Protein AF-A0A0K8J7R4-F1 (afdb_monomer_lite)

Organism: NCBI:txid1679721

Sequence (242 aa):
MGKIFKFLSRNLSLLAFICIYIIVAVTLIFLESFQFDTQCLVLTTLAPFFIMGAILDYMVYNNKELKPGYKILAQLLPTGIFLLFGMSVIADKMDQYPPESFNYLIWLFYPISLFIASYFKENHRNRMFSALLGCGFVAAVYLHLTTLTNQLNEGSGLIIYLICLFLIFYAAAGLKKLVFIGGVLGFLDGAALIFLKHNPLSESDYKYGWDFNIAYRFELILLTNFIICSILCLHAAIKRSL

Foldseek 3Di:
DDPVVVVCLLQVLLVLLVVVLVVVQVVCCVVPNDDPVVNVVSCVVSVVSNVLLNLLSLLLVLDPPADSVLSNLLNCLLVVLVVLVVVCVVCVVVVHHRDPVSVLSNLQSLLSSLLSSLDDPPPQVLLQVLLCLLLVLLVVLVVVVCVVVVDDPPDCLSVSLSVSLSSLSSSLCSDPVCSNVSNVLSNVLSVVLVVCQVPPPDPVCVVVHVCVPVSVSSVVSSVVSSVVSSVSSSVVSVVSVD

pLDDT: mean 85.03, std 8.4, range [54.34, 94.75]

Secondary structure (DSSP, 8-state):
--HHHHHHHHSHHHHHHHHHHHHHHHHHHHHH---HHHHHHHHHHHHHHHHHHHHHHHHHHH-SSS-HHHHHHHHHGGGHHHHHHHHHHHHHHTT-PPPHHHHHHHHHHHHHHHHHHT--STTHHHHHHHHHHHHHHHHHHHHHHHHTTT----SSHHHHHHHHHHHHHHHHTTSTT-TTHHHHHHHHHHHHHHHHHHS-SSHHHHHH-TTTTHHHHHHHHHHHHHHHHHHHHHHHHHHHH-

Radius of gyration: 19.81 Å; chains: 1; bounding box: 43×51×47 Å

Structure (mmCIF, N/CA/C/O backbone):
data_AF-A0A0K8J7R4-F1
#
_entry.id   AF-A0A0K8J7R4-F1
#
loop_
_atom_site.group_PDB
_atom_site.id
_atom_site.type_symbol
_atom_site.label_atom_id
_atom_site.label_alt_id
_atom_site.label_comp_id
_atom_site.label_asym_id
_atom_site.label_entity_id
_atom_site.label_seq_id
_atom_site.pdbx_PDB_ins_code
_atom_site.Cartn_x
_atom_site.Cartn_y
_atom_site.Cartn_z
_atom_site.occupancy
_atom_site.B_iso_or_equiv
_atom_site.auth_seq_id
_atom_site.auth_comp_id
_atom_site.auth_asym_id
_atom_site.auth_atom_id
_atom_site.pdbx_PDB_model_num
ATOM 1 N N . MET A 1 1 ? -11.196 21.592 22.421 1.00 56.41 1 MET A N 1
ATOM 2 C CA . MET A 1 1 ? -10.751 21.407 21.017 1.00 56.41 1 MET A CA 1
ATOM 3 C C . MET A 1 1 ? -11.910 21.725 20.085 1.00 56.41 1 MET A C 1
ATOM 5 O O . MET A 1 1 ? -12.973 21.140 20.253 1.00 56.41 1 MET A O 1
ATOM 9 N N . GLY A 1 2 ? -11.742 22.676 19.162 1.00 79.69 2 GLY A N 1
ATOM 10 C CA . GLY A 1 2 ? -12.819 23.137 18.275 1.00 79.69 2 GLY A CA 1
ATOM 11 C C . GLY A 1 2 ? -13.293 22.073 17.274 1.00 79.69 2 GLY A C 1
ATOM 12 O O . GLY A 1 2 ? -12.541 21.162 16.923 1.00 79.69 2 GLY A O 1
ATOM 13 N N . LYS A 1 3 ? -14.535 22.211 16.782 1.00 81.44 3 LYS A N 1
ATOM 14 C CA . LYS A 1 3 ? -15.142 21.319 15.767 1.00 81.44 3 LYS A CA 1
ATOM 15 C C . LYS A 1 3 ? -14.245 21.140 14.529 1.00 81.44 3 LYS A C 1
ATOM 17 O O . LYS A 1 3 ? -14.149 20.035 14.006 1.00 81.44 3 LYS A O 1
ATOM 22 N N . ILE A 1 4 ? -13.540 22.202 14.134 1.00 80.62 4 ILE A N 1
ATOM 23 C CA . ILE A 1 4 ? -12.614 22.231 12.991 1.00 80.62 4 ILE A CA 1
ATOM 24 C C . ILE A 1 4 ? -11.408 21.311 13.217 1.00 80.62 4 ILE A C 1
ATOM 26 O O . ILE A 1 4 ? -11.099 20.482 12.369 1.00 80.62 4 ILE A O 1
ATOM 30 N N . PHE A 1 5 ? -10.772 21.381 14.390 1.00 81.62 5 PHE A N 1
ATOM 31 C CA . PHE A 1 5 ? -9.621 20.531 14.715 1.00 81.62 5 PHE A CA 1
ATOM 32 C C . PHE A 1 5 ? -9.991 19.041 14.714 1.00 81.62 5 PHE A C 1
ATOM 34 O O . PHE A 1 5 ? -9.251 18.201 14.207 1.00 81.62 5 PHE A O 1
ATOM 41 N N . LYS A 1 6 ? -11.186 18.714 15.223 1.00 83.75 6 LYS A N 1
ATOM 42 C CA . LYS A 1 6 ? -11.713 17.344 15.201 1.00 83.75 6 LYS A CA 1
ATOM 43 C C . LYS A 1 6 ? -11.976 16.849 13.774 1.00 83.75 6 LYS A C 1
ATOM 45 O O . LYS A 1 6 ? -11.738 15.680 13.495 1.00 83.75 6 LYS A O 1
ATOM 50 N N . PHE A 1 7 ? -12.457 17.717 12.883 1.00 85.56 7 PHE A N 1
ATOM 51 C CA . PHE A 1 7 ? -12.653 17.387 11.470 1.00 85.56 7 PHE A CA 1
ATOM 52 C C . PHE A 1 7 ? -11.319 17.166 10.742 1.00 85.56 7 PHE A C 1
ATOM 54 O O . PHE A 1 7 ? -11.174 16.161 10.051 1.00 85.56 7 PHE A O 1
ATOM 61 N N . LEU A 1 8 ? -10.341 18.053 10.948 1.00 83.00 8 LEU A N 1
ATOM 62 C CA . LEU A 1 8 ? -8.998 17.951 10.364 1.00 83.00 8 LEU A CA 1
ATOM 63 C C . LEU A 1 8 ? -8.304 16.652 10.774 1.00 83.00 8 LEU A C 1
ATOM 65 O O . LEU A 1 8 ? -7.870 15.887 9.924 1.00 83.00 8 LEU A O 1
ATOM 69 N N . SER A 1 9 ? -8.272 16.358 12.075 1.00 84.06 9 SER A N 1
ATOM 70 C CA . SER A 1 9 ? -7.654 15.129 12.583 1.00 84.06 9 SER A CA 1
ATOM 71 C C . SER A 1 9 ? -8.354 13.859 12.090 1.00 84.06 9 SER A C 1
ATOM 73 O O . SER A 1 9 ? -7.718 12.809 12.007 1.00 84.06 9 SER A O 1
ATOM 75 N N . ARG A 1 10 ? -9.655 13.924 11.783 1.00 86.31 10 ARG A N 1
ATOM 76 C CA . ARG A 1 10 ? -10.415 12.762 11.313 1.00 86.31 10 ARG A CA 1
ATOM 77 C C . ARG A 1 10 ? -10.149 12.439 9.847 1.00 86.31 10 ARG A C 1
ATOM 79 O O . ARG A 1 10 ? -10.164 11.266 9.518 1.00 86.31 10 ARG A O 1
ATOM 86 N N . ASN A 1 11 ? -9.945 13.446 9.003 1.00 92.12 11 ASN A N 1
ATOM 87 C CA . ASN A 1 11 ? -9.839 13.280 7.549 1.00 92.12 11 ASN A CA 1
ATOM 88 C C . ASN A 1 11 ? -8.449 13.688 7.031 1.00 92.12 11 ASN A C 1
ATOM 90 O O . ASN A 1 11 ? -8.331 14.299 5.970 1.00 92.12 11 ASN A O 1
ATOM 94 N N . LEU A 1 12 ? -7.408 13.468 7.836 1.00 92.19 12 LEU A N 1
ATOM 95 C CA . LEU A 1 12 ? -6.082 14.026 7.588 1.00 92.19 12 LEU A CA 1
ATOM 96 C C . LEU A 1 12 ? -5.461 13.479 6.297 1.00 92.19 12 LEU A C 1
ATOM 98 O O . LEU A 1 12 ? -4.879 14.249 5.537 1.00 92.19 12 LEU A O 1
ATOM 102 N N . SER A 1 13 ? -5.603 12.177 6.037 1.00 91.38 13 SER A N 1
ATOM 103 C CA . SER A 1 13 ? -5.056 11.534 4.840 1.00 91.38 13 SER A CA 1
ATOM 104 C C . SER A 1 13 ? -5.771 12.016 3.579 1.00 91.38 13 SER A C 1
ATOM 106 O O . SER A 1 13 ? -5.131 12.471 2.630 1.00 91.38 13 SER A O 1
ATOM 108 N N . LEU A 1 14 ? -7.108 12.010 3.597 1.00 92.69 14 LEU A N 1
ATOM 109 C CA . LEU A 1 14 ? -7.932 12.499 2.496 1.00 92.69 14 LEU A CA 1
ATOM 110 C C . LEU A 1 14 ? -7.620 13.964 2.173 1.00 92.69 14 LEU A C 1
ATOM 112 O O . LEU A 1 14 ? -7.418 14.309 1.011 1.00 92.69 14 LEU A O 1
ATOM 116 N N . LEU A 1 15 ? -7.551 14.822 3.193 1.00 92.81 15 LEU A N 1
ATOM 117 C CA . LEU A 1 15 ? -7.231 16.236 3.007 1.00 92.81 15 LEU A CA 1
ATOM 118 C C . LEU A 1 15 ? -5.826 16.429 2.441 1.00 92.81 15 LEU A C 1
ATOM 120 O O . LEU A 1 15 ? -5.643 17.281 1.578 1.00 92.81 15 LEU A O 1
ATOM 124 N N . ALA A 1 16 ? -4.849 15.630 2.870 1.00 92.50 16 ALA A N 1
ATOM 125 C CA . ALA A 1 16 ? -3.505 15.710 2.321 1.00 92.50 16 ALA A CA 1
ATOM 126 C C . ALA A 1 16 ? -3.472 15.346 0.828 1.00 92.50 16 ALA A C 1
ATOM 128 O O . ALA A 1 16 ? -2.852 16.066 0.048 1.00 92.50 16 ALA A O 1
ATOM 129 N N . PHE A 1 17 ? -4.192 14.303 0.402 1.00 92.69 17 PHE A N 1
ATOM 130 C CA . PHE A 1 17 ? -4.307 13.982 -1.023 1.00 92.69 17 PHE A CA 1
ATOM 131 C C . PHE A 1 17 ? -5.056 15.058 -1.809 1.00 92.69 17 PHE A C 1
ATOM 133 O O . PHE A 1 17 ? -4.639 15.388 -2.915 1.00 92.69 17 PHE A O 1
ATOM 140 N N . ILE A 1 18 ? -6.116 15.650 -1.248 1.00 92.50 18 ILE A N 1
ATOM 141 C CA . ILE A 1 18 ? -6.810 16.787 -1.874 1.00 92.50 18 ILE A CA 1
ATOM 142 C C . ILE A 1 18 ? -5.843 17.963 -2.062 1.00 92.50 18 ILE A C 1
ATOM 144 O O . ILE A 1 18 ? -5.810 18.556 -3.136 1.00 92.50 18 ILE A O 1
ATOM 148 N N . CYS A 1 19 ? -5.017 18.277 -1.062 1.00 93.44 19 CYS A N 1
ATOM 149 C CA . CYS A 1 19 ? -3.993 19.313 -1.184 1.00 93.44 19 CYS A CA 1
ATOM 150 C C . CYS A 1 19 ? -2.976 18.987 -2.287 1.00 93.44 19 CYS A C 1
ATOM 152 O O . CYS A 1 19 ? -2.657 19.864 -3.083 1.00 93.44 19 CYS A O 1
ATOM 154 N N . ILE A 1 20 ? -2.501 17.739 -2.367 1.00 92.00 20 ILE A N 1
ATOM 155 C CA . ILE A 1 20 ? -1.587 17.289 -3.431 1.00 92.00 20 ILE A CA 1
ATOM 156 C C . ILE A 1 20 ? -2.234 17.463 -4.806 1.00 92.00 20 ILE A C 1
ATOM 158 O O . ILE A 1 20 ? -1.617 18.038 -5.698 1.00 92.00 20 ILE A O 1
ATOM 162 N N . TYR A 1 21 ? -3.488 17.034 -4.966 1.00 90.81 21 TYR A N 1
ATOM 163 C CA . TYR A 1 21 ? -4.244 17.232 -6.200 1.00 90.81 21 TYR A CA 1
ATOM 164 C C . TYR A 1 21 ? -4.342 18.706 -6.581 1.00 90.81 21 TYR A C 1
ATOM 166 O O . TYR A 1 21 ? -4.058 19.048 -7.722 1.00 90.81 21 TYR A O 1
ATOM 174 N N . ILE A 1 22 ? -4.699 19.582 -5.636 1.00 91.12 22 ILE A N 1
ATOM 175 C CA . ILE A 1 22 ? -4.803 21.022 -5.897 1.00 91.12 22 ILE A CA 1
ATOM 176 C C . ILE A 1 22 ? -3.454 21.577 -6.356 1.00 91.12 22 ILE A C 1
ATOM 178 O O . ILE A 1 22 ? -3.420 22.322 -7.329 1.00 91.12 22 ILE A O 1
ATOM 182 N N . ILE A 1 23 ? -2.348 21.198 -5.706 1.00 91.00 23 ILE A N 1
ATOM 183 C CA . ILE A 1 23 ? -1.002 21.630 -6.107 1.00 91.00 23 ILE A CA 1
ATOM 184 C C . ILE A 1 23 ? -0.711 21.189 -7.546 1.00 91.00 23 ILE A C 1
ATOM 186 O O . ILE A 1 23 ? -0.376 22.030 -8.375 1.00 91.00 23 ILE A O 1
ATOM 190 N N . VAL A 1 24 ? -0.899 19.905 -7.864 1.00 87.19 24 VAL A N 1
ATOM 191 C CA . VAL A 1 24 ? -0.642 19.357 -9.207 1.00 87.19 24 VAL A CA 1
ATOM 192 C C . VAL A 1 24 ? -1.533 20.019 -10.261 1.00 87.19 24 VAL A C 1
ATOM 194 O O . VAL A 1 24 ? -1.036 20.467 -11.291 1.00 87.19 24 VAL A O 1
ATOM 197 N N . ALA A 1 25 ? -2.835 20.129 -9.997 1.00 86.38 25 ALA A N 1
ATOM 198 C CA . ALA A 1 25 ? -3.798 20.735 -10.910 1.00 86.38 25 ALA A CA 1
ATOM 199 C C . ALA A 1 25 ? -3.462 22.206 -11.185 1.00 86.38 25 ALA A C 1
ATOM 201 O O . ALA A 1 25 ? -3.449 22.626 -12.340 1.00 86.38 25 ALA A O 1
ATOM 202 N N . VAL A 1 26 ? -3.128 22.979 -10.145 1.00 88.69 26 VAL A N 1
ATOM 203 C CA . VAL A 1 26 ? -2.712 24.382 -10.280 1.00 88.69 26 VAL A CA 1
ATOM 204 C C . VAL A 1 26 ? -1.428 24.489 -11.098 1.00 88.69 26 VAL A C 1
ATOM 206 O O . VAL A 1 26 ? -1.379 25.287 -12.030 1.00 88.69 26 VAL A O 1
ATOM 209 N N . THR A 1 27 ? -0.412 23.671 -10.810 1.00 86.69 27 THR A N 1
ATOM 210 C CA . THR A 1 27 ? 0.834 23.650 -11.589 1.00 86.69 27 THR A CA 1
ATOM 211 C C . THR A 1 27 ? 0.569 23.361 -13.066 1.00 86.69 27 THR A C 1
ATOM 213 O O . THR A 1 27 ? 1.088 24.073 -13.921 1.00 86.69 27 THR A O 1
ATOM 216 N N . LEU A 1 28 ? -0.283 22.384 -13.381 1.00 85.44 28 LEU A N 1
ATOM 217 C CA . LEU A 1 28 ? -0.629 22.052 -14.765 1.00 85.44 28 LEU A CA 1
ATOM 218 C C . LEU A 1 28 ? -1.422 23.160 -15.460 1.00 85.44 28 LEU A C 1
ATOM 220 O 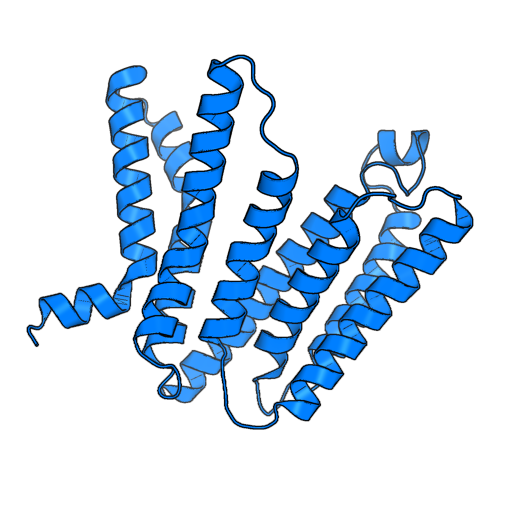O . LEU A 1 28 ? -1.157 23.448 -16.620 1.00 85.44 28 LEU A O 1
ATOM 224 N N . ILE A 1 29 ? -2.332 23.841 -14.758 1.00 87.25 29 ILE A N 1
ATOM 225 C CA . ILE A 1 29 ? -3.042 25.003 -15.314 1.00 87.25 29 ILE A CA 1
ATOM 226 C C . ILE A 1 29 ? -2.053 26.111 -15.701 1.00 87.25 29 ILE A C 1
ATOM 228 O O . ILE A 1 29 ? -2.222 26.731 -16.748 1.00 87.25 29 ILE A O 1
ATOM 232 N N . PHE A 1 30 ? -1.016 26.354 -14.892 1.00 87.62 30 PHE A N 1
ATOM 233 C CA . PHE A 1 30 ? 0.011 27.350 -15.211 1.00 87.62 30 PHE A CA 1
ATOM 234 C C . PHE A 1 30 ? 0.937 26.926 -16.359 1.00 87.62 30 PHE A C 1
ATOM 236 O O . PHE A 1 30 ? 1.369 27.787 -17.121 1.00 87.62 30 PHE A O 1
ATOM 243 N N . LEU A 1 31 ? 1.256 25.633 -16.481 1.00 86.31 31 LEU A N 1
ATOM 244 C CA . LEU A 1 31 ? 2.199 25.130 -17.486 1.00 86.31 31 LEU A CA 1
ATOM 245 C C . LEU A 1 31 ? 1.551 24.856 -18.849 1.00 86.31 31 LEU A C 1
ATOM 247 O O . LEU A 1 31 ? 2.135 25.177 -19.878 1.00 86.31 31 LEU A O 1
ATOM 251 N N . GLU A 1 32 ? 0.355 24.270 -18.863 1.00 83.06 32 GLU A N 1
ATOM 252 C CA . GLU A 1 32 ? -0.284 23.728 -20.073 1.00 83.06 32 GLU A CA 1
ATOM 253 C C . GLU A 1 32 ? -1.608 24.427 -20.423 1.00 83.06 32 GLU A C 1
ATOM 255 O O . GLU A 1 32 ? -2.259 24.074 -21.409 1.00 83.06 32 GLU A O 1
ATOM 260 N N . SER A 1 33 ? -1.996 25.457 -19.656 1.00 82.62 33 SER A N 1
ATOM 261 C CA . SER A 1 33 ? -3.350 26.033 -19.663 1.00 82.62 33 SER A CA 1
ATOM 262 C C . SER A 1 33 ? -4.423 25.012 -19.257 1.00 82.62 33 SER A C 1
ATOM 264 O O . SER A 1 33 ? -4.156 23.840 -18.992 1.00 82.62 33 SER A O 1
ATOM 266 N N . PHE A 1 34 ? -5.678 25.452 -19.135 1.00 85.44 34 PHE A N 1
ATOM 267 C CA . PHE A 1 34 ? -6.759 24.538 -18.772 1.00 85.44 34 PHE A CA 1
ATOM 268 C C . PHE A 1 34 ? -7.109 23.610 -19.945 1.00 85.44 34 PHE A C 1
ATOM 270 O O . PHE A 1 34 ? -7.801 24.011 -20.879 1.00 85.44 34 PHE A O 1
ATOM 277 N N . GLN A 1 35 ? -6.659 22.357 -19.865 1.00 89.56 35 GLN A N 1
ATOM 278 C CA . GLN A 1 35 ? -7.059 21.272 -20.760 1.00 89.56 35 GLN A CA 1
ATOM 279 C C . GLN A 1 35 ? -7.905 20.258 -19.991 1.00 89.56 35 GLN A C 1
ATOM 281 O O . GLN A 1 35 ? -7.429 19.633 -19.043 1.00 89.56 35 GLN A O 1
ATOM 286 N N . PHE A 1 36 ? -9.171 20.100 -20.387 1.00 85.62 36 PHE A N 1
ATOM 287 C CA . PHE A 1 36 ? -10.118 19.242 -19.670 1.00 85.62 36 PHE A CA 1
ATOM 288 C C . PHE A 1 36 ? -9.640 17.784 -19.585 1.00 85.62 36 PHE A C 1
ATOM 290 O O . PHE A 1 36 ? -9.706 17.183 -18.513 1.00 85.62 36 PHE A O 1
ATOM 297 N N . ASP A 1 37 ? -9.096 17.250 -20.680 1.00 87.69 37 ASP A N 1
ATOM 298 C CA . ASP A 1 37 ? -8.628 15.863 -20.752 1.00 87.69 37 ASP A CA 1
ATOM 299 C C . ASP A 1 37 ? -7.474 15.598 -19.775 1.00 87.69 37 ASP A C 1
ATOM 301 O O . ASP A 1 37 ? -7.519 14.633 -19.010 1.00 87.69 37 ASP A O 1
ATOM 305 N N . THR A 1 38 ? -6.491 16.502 -19.710 1.00 86.12 38 THR A N 1
ATOM 306 C CA . THR A 1 38 ? -5.363 16.414 -18.770 1.00 86.12 38 THR A CA 1
ATOM 307 C C . THR A 1 38 ? -5.835 16.467 -17.318 1.00 86.12 38 THR A C 1
ATOM 309 O O . THR A 1 38 ? -5.393 15.675 -16.487 1.00 86.12 38 THR A O 1
ATOM 312 N N . GLN A 1 39 ? -6.785 17.349 -16.993 1.00 84.88 39 GLN A N 1
ATOM 313 C CA . GLN A 1 39 ? -7.325 17.446 -15.631 1.00 84.88 39 GLN A CA 1
ATOM 314 C C . GLN A 1 39 ? -8.125 16.193 -15.242 1.00 84.88 39 GLN A C 1
ATOM 316 O O . GLN A 1 39 ? -8.017 15.708 -14.113 1.00 84.88 39 GLN A O 1
ATOM 321 N N . CYS A 1 40 ? -8.882 15.622 -16.183 1.00 87.69 40 CYS A N 1
ATOM 322 C CA . CYS A 1 40 ? -9.589 14.360 -15.984 1.00 87.69 40 CYS A CA 1
ATOM 323 C C . CYS A 1 40 ? -8.611 13.194 -15.755 1.00 87.69 40 CYS A C 1
ATOM 325 O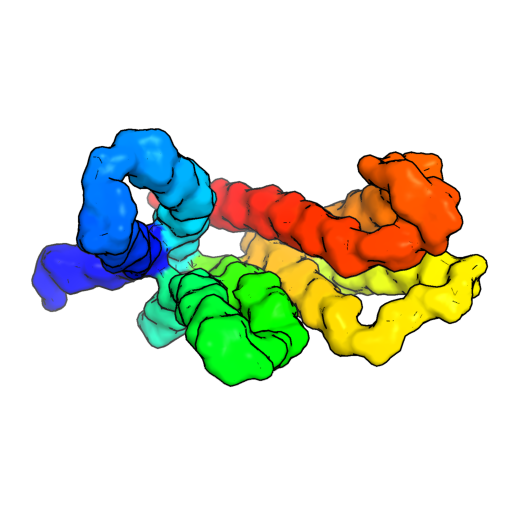 O . CYS A 1 40 ? -8.813 12.373 -14.854 1.00 87.69 40 CYS A O 1
ATOM 327 N N . LEU A 1 41 ? -7.505 13.150 -16.503 1.00 88.19 41 LEU A N 1
ATOM 328 C CA . LEU A 1 41 ? -6.454 12.146 -16.331 1.00 88.19 41 LEU A CA 1
ATOM 329 C C . LEU A 1 41 ? -5.790 12.239 -14.949 1.00 88.19 41 LEU A C 1
ATOM 331 O O . LEU A 1 41 ? -5.609 11.229 -14.270 1.00 88.19 41 LEU A O 1
ATOM 335 N N . VAL A 1 42 ? -5.474 13.450 -14.491 1.00 87.38 42 VAL A N 1
ATOM 336 C CA . VAL A 1 42 ? -4.898 13.678 -13.156 1.00 87.38 42 VAL A CA 1
ATOM 337 C C . VAL A 1 42 ? -5.871 13.236 -12.067 1.00 87.38 42 VAL A C 1
ATOM 339 O O . VAL A 1 42 ? -5.480 12.535 -11.132 1.00 87.38 42 VAL A O 1
ATOM 342 N N . LEU A 1 43 ? -7.151 13.596 -12.200 1.00 88.56 43 LEU A N 1
ATOM 343 C CA . LEU A 1 43 ? -8.185 13.214 -11.244 1.00 88.56 43 LEU A CA 1
ATOM 344 C C . LEU A 1 43 ? -8.346 11.692 -11.165 1.00 88.56 43 LEU A C 1
ATOM 346 O O . LEU A 1 43 ? -8.373 11.134 -10.070 1.00 88.56 43 LEU A O 1
ATOM 350 N N . THR A 1 44 ? -8.434 11.016 -12.310 1.00 88.31 44 THR A N 1
ATOM 351 C CA . THR A 1 44 ? -8.578 9.553 -12.374 1.00 88.31 44 THR A CA 1
ATOM 352 C C . THR A 1 44 ? -7.341 8.828 -11.847 1.00 88.31 44 THR A C 1
ATOM 354 O O . THR A 1 44 ? -7.483 7.843 -11.125 1.00 88.31 44 THR A O 1
ATOM 357 N N . THR A 1 45 ? -6.144 9.358 -12.098 1.00 87.12 45 THR A N 1
ATOM 358 C CA . THR A 1 45 ? -4.884 8.828 -11.549 1.00 87.12 45 THR A CA 1
ATOM 359 C C . THR A 1 45 ? -4.815 8.970 -10.025 1.00 87.12 45 THR A C 1
ATOM 361 O O . THR A 1 45 ? -4.319 8.078 -9.337 1.00 87.12 45 THR A O 1
ATOM 364 N N . LEU A 1 46 ? -5.344 10.065 -9.470 1.00 89.19 46 LEU A N 1
ATOM 365 C CA . LEU A 1 46 ? -5.349 10.329 -8.026 1.00 89.19 46 LEU A CA 1
ATOM 366 C C . LEU A 1 46 ? -6.550 9.728 -7.284 1.00 89.19 46 LEU A C 1
ATOM 368 O O . LEU A 1 46 ? -6.502 9.576 -6.062 1.00 89.19 46 LEU A O 1
ATOM 372 N N . ALA A 1 47 ? -7.607 9.327 -7.993 1.00 90.38 47 ALA A N 1
ATOM 373 C CA . ALA A 1 47 ? -8.812 8.759 -7.395 1.00 90.38 47 ALA A CA 1
ATOM 374 C C . ALA A 1 47 ? -8.549 7.564 -6.454 1.00 90.38 47 ALA A C 1
ATOM 376 O O . ALA A 1 47 ? -9.088 7.570 -5.340 1.00 90.38 47 ALA A O 1
ATOM 377 N N . PRO A 1 48 ? -7.685 6.584 -6.800 1.00 88.38 48 PRO A N 1
ATOM 378 C CA . PRO A 1 48 ? -7.326 5.503 -5.883 1.00 88.38 48 PRO A CA 1
ATOM 379 C C . PRO A 1 48 ? -6.731 6.014 -4.564 1.00 88.38 48 PRO A C 1
ATOM 381 O O . PRO A 1 48 ? -7.034 5.474 -3.502 1.00 88.38 48 PRO A O 1
ATOM 384 N N . PHE A 1 49 ? -5.942 7.092 -4.604 1.00 90.06 49 PHE A N 1
ATOM 385 C CA . PHE A 1 49 ? -5.312 7.696 -3.429 1.00 90.06 49 PHE A CA 1
ATOM 386 C C . PHE A 1 49 ? -6.334 8.376 -2.517 1.00 90.06 49 PHE A C 1
ATOM 388 O O . PHE A 1 49 ? -6.268 8.194 -1.302 1.00 90.06 49 PHE A O 1
ATOM 395 N N . PHE A 1 50 ? -7.340 9.064 -3.070 1.00 91.38 50 PHE A N 1
ATOM 396 C CA . PHE A 1 50 ? -8.441 9.610 -2.264 1.00 91.38 50 PHE A CA 1
ATOM 397 C C . PHE A 1 50 ? -9.224 8.511 -1.549 1.00 91.38 50 PHE A C 1
ATOM 399 O O . PHE A 1 50 ? -9.514 8.635 -0.358 1.00 91.38 50 PHE A O 1
ATOM 406 N N . ILE A 1 51 ? -9.539 7.424 -2.260 1.00 90.94 51 ILE A N 1
ATOM 407 C CA . ILE A 1 51 ? -10.262 6.279 -1.695 1.00 90.94 51 ILE A CA 1
ATOM 408 C C . ILE A 1 51 ? -9.430 5.649 -0.575 1.00 90.94 51 ILE A C 1
ATOM 410 O O . ILE A 1 51 ? -9.935 5.452 0.529 1.00 90.94 51 ILE A O 1
ATOM 414 N N . MET A 1 52 ? -8.142 5.396 -0.821 1.00 89.56 52 MET A N 1
ATOM 415 C CA . MET A 1 52 ? -7.224 4.871 0.191 1.00 89.56 52 MET A CA 1
ATOM 416 C C . MET A 1 52 ? -7.123 5.789 1.414 1.00 89.56 52 MET A C 1
ATOM 418 O O . MET A 1 52 ? -7.204 5.307 2.544 1.00 89.56 52 MET A O 1
ATOM 422 N N . GLY A 1 53 ? -6.999 7.102 1.205 1.00 90.62 53 GLY A N 1
ATOM 423 C CA . GLY A 1 53 ? -6.952 8.088 2.283 1.00 90.62 53 GLY A CA 1
ATOM 424 C C . GLY A 1 53 ? -8.218 8.074 3.134 1.00 90.62 53 GLY A C 1
ATOM 425 O O . GLY A 1 53 ? -8.133 7.995 4.357 1.00 90.62 53 GLY A O 1
ATOM 426 N N . ALA A 1 54 ? -9.395 8.043 2.503 1.00 91.94 54 ALA A N 1
ATOM 427 C CA . ALA A 1 54 ? -10.674 7.956 3.204 1.00 91.94 54 ALA A CA 1
ATOM 428 C C . ALA A 1 54 ? -10.822 6.651 4.010 1.00 91.94 54 ALA A C 1
ATOM 430 O O . ALA A 1 54 ? -11.298 6.677 5.149 1.00 91.94 54 ALA A O 1
ATOM 431 N N . ILE A 1 55 ? -10.389 5.515 3.450 1.00 92.31 55 ILE A N 1
ATOM 432 C CA . ILE A 1 55 ? -10.390 4.215 4.138 1.00 92.31 55 ILE A CA 1
ATOM 433 C C . ILE A 1 55 ? -9.481 4.258 5.371 1.00 92.31 55 ILE A C 1
ATOM 435 O O . ILE A 1 55 ? -9.907 3.875 6.464 1.00 92.31 55 ILE A O 1
ATOM 439 N N . LEU A 1 56 ? -8.250 4.751 5.218 1.00 92.38 56 LEU A N 1
ATOM 440 C CA . LEU A 1 56 ? -7.283 4.858 6.312 1.00 92.38 56 LEU A CA 1
ATOM 441 C C . LEU A 1 56 ? -7.776 5.797 7.412 1.00 92.38 56 LEU A C 1
ATOM 443 O O . LEU A 1 56 ? -7.743 5.432 8.587 1.00 92.38 56 LEU A O 1
ATOM 447 N N . ASP A 1 57 ? -8.286 6.969 7.040 1.00 92.25 57 ASP A N 1
ATOM 448 C CA . ASP A 1 57 ? -8.873 7.940 7.961 1.00 92.25 57 ASP A CA 1
ATOM 449 C C . ASP A 1 57 ? -10.009 7.319 8.780 1.00 92.25 57 ASP A C 1
ATOM 451 O O . ASP A 1 57 ? -10.040 7.429 10.011 1.00 92.25 57 ASP A O 1
ATOM 455 N N . TYR A 1 58 ? -10.904 6.579 8.121 1.00 91.94 58 TYR A N 1
ATOM 456 C CA . TYR A 1 58 ? -11.988 5.870 8.789 1.00 91.94 58 TYR A CA 1
ATOM 457 C C . TYR A 1 58 ? -11.473 4.796 9.760 1.00 91.94 58 TYR A C 1
ATOM 459 O O . TYR A 1 58 ? -11.943 4.708 10.899 1.00 91.94 58 TYR A O 1
ATOM 467 N N . MET A 1 59 ? -10.492 3.990 9.348 1.00 90.56 59 MET A N 1
ATOM 468 C CA . MET A 1 59 ? -9.898 2.956 10.200 1.00 90.56 59 MET A CA 1
ATOM 469 C C . MET A 1 59 ? -9.216 3.554 11.437 1.00 90.56 59 MET A C 1
ATOM 471 O O . MET A 1 59 ? -9.467 3.116 12.561 1.00 90.56 59 MET A O 1
ATOM 475 N N . VAL A 1 60 ? -8.386 4.580 11.246 1.00 91.94 60 VAL A N 1
ATOM 476 C CA . VAL A 1 60 ? -7.621 5.251 12.306 1.00 91.94 60 VAL A CA 1
ATOM 477 C C . VAL A 1 60 ? -8.539 5.979 13.290 1.00 91.94 60 VAL A C 1
ATOM 479 O O . VAL A 1 60 ? -8.301 5.963 14.507 1.00 91.94 60 VAL A O 1
ATOM 482 N N . TYR A 1 61 ? -9.612 6.596 12.793 1.00 89.62 61 TYR A N 1
ATOM 483 C CA . TYR A 1 61 ? -10.611 7.252 13.631 1.00 89.62 61 TYR A CA 1
ATOM 484 C C . TYR A 1 61 ? -11.312 6.258 14.562 1.00 89.62 61 TYR A C 1
ATOM 486 O O . TYR A 1 61 ? -11.418 6.511 15.765 1.00 89.62 61 TYR A O 1
ATOM 494 N N . ASN A 1 62 ? -11.718 5.105 14.027 1.00 87.25 62 ASN A N 1
ATOM 495 C CA . ASN A 1 62 ? -12.424 4.070 14.781 1.00 87.25 62 ASN A CA 1
ATOM 496 C C . ASN A 1 62 ? -11.501 3.191 15.642 1.00 87.25 62 ASN A C 1
ATOM 498 O O . ASN A 1 62 ? -11.980 2.456 16.508 1.00 87.25 62 ASN A O 1
ATOM 502 N N . ASN A 1 63 ? -10.181 3.282 15.468 1.00 86.31 63 ASN A N 1
ATOM 503 C CA . ASN A 1 63 ? -9.223 2.579 16.311 1.00 86.31 63 ASN A CA 1
ATOM 504 C C . ASN A 1 63 ? -8.971 3.340 17.628 1.00 86.31 63 ASN A C 1
ATOM 506 O O . ASN A 1 63 ? -8.239 4.335 17.674 1.00 86.31 63 ASN A O 1
ATOM 510 N N . LYS A 1 64 ? -9.590 2.874 18.721 1.00 83.88 64 LYS A N 1
ATOM 511 C CA . LYS A 1 64 ? -9.453 3.470 20.065 1.00 83.88 64 LYS A CA 1
ATOM 512 C C . LYS A 1 64 ? -8.124 3.135 20.752 1.00 83.88 64 LYS A C 1
ATOM 514 O O . LYS A 1 64 ? -7.724 3.858 21.657 1.00 83.88 64 LYS A O 1
ATOM 519 N N . GLU A 1 65 ? -7.445 2.070 20.331 1.00 85.31 65 GLU A N 1
ATOM 520 C CA . GLU A 1 65 ? -6.196 1.596 20.948 1.00 85.31 65 GLU A CA 1
ATOM 521 C C . GLU A 1 65 ? -4.962 2.351 20.433 1.00 85.31 65 GLU A C 1
ATOM 523 O O . GLU A 1 65 ? -3.906 2.352 21.068 1.00 85.31 65 GLU A O 1
ATOM 528 N N . LEU A 1 66 ? -5.089 3.015 19.283 1.00 88.06 66 LEU A N 1
ATOM 529 C CA . LEU A 1 66 ? -3.984 3.693 18.621 1.00 88.06 66 LEU A CA 1
ATOM 530 C C . LEU A 1 66 ? -3.701 5.069 19.249 1.00 88.06 66 LEU A C 1
ATOM 532 O O . LEU A 1 66 ? -4.582 5.932 19.317 1.00 88.06 66 LEU A O 1
ATOM 536 N N . LYS A 1 67 ? -2.452 5.306 19.678 1.00 90.19 67 LYS A N 1
ATOM 537 C CA . LYS A 1 67 ? -2.035 6.602 20.249 1.00 90.19 67 LYS A CA 1
ATOM 538 C C . LYS A 1 67 ? -2.078 7.716 19.188 1.00 90.19 67 LYS A C 1
ATOM 540 O O . LYS A 1 67 ? -1.772 7.436 18.029 1.00 90.19 67 LYS A O 1
ATOM 545 N N . PRO A 1 68 ? -2.335 8.984 19.567 1.00 87.56 68 PRO A N 1
ATOM 546 C CA . PRO A 1 68 ? -2.473 10.099 18.622 1.00 87.56 68 PRO A CA 1
ATOM 547 C C . PRO A 1 68 ? -1.309 10.265 17.633 1.00 87.56 68 PRO A C 1
ATOM 549 O O . PRO A 1 68 ? -1.550 10.475 16.450 1.00 87.56 68 PRO A O 1
ATOM 552 N N . GLY A 1 69 ? -0.057 10.109 18.080 1.00 88.56 69 GLY A N 1
ATOM 553 C CA . GLY A 1 69 ? 1.110 10.216 17.193 1.00 88.56 69 GLY A CA 1
ATOM 554 C C . GLY A 1 69 ? 1.127 9.154 16.088 1.00 88.56 69 GLY A C 1
ATOM 555 O O . GLY A 1 69 ? 1.374 9.471 14.929 1.00 88.56 69 GLY A O 1
ATOM 556 N N . TYR A 1 70 ? 0.770 7.908 16.418 1.00 91.06 70 TYR A N 1
ATOM 557 C CA . TYR A 1 70 ? 0.662 6.835 15.426 1.00 91.06 70 TYR A CA 1
ATOM 558 C C . TYR A 1 70 ? -0.527 7.024 14.480 1.00 91.06 70 TYR A C 1
ATOM 560 O O . TYR A 1 70 ? -0.448 6.594 13.334 1.00 91.06 70 TYR A O 1
ATOM 568 N N . LYS A 1 71 ? -1.604 7.692 14.924 1.00 92.19 71 LYS A N 1
ATOM 569 C CA . LYS A 1 71 ? -2.723 8.068 14.044 1.00 92.19 71 LYS A CA 1
ATOM 570 C C . LYS A 1 71 ? -2.249 8.998 12.931 1.00 92.19 71 LYS A C 1
ATOM 572 O O . LYS A 1 71 ? -2.441 8.692 11.761 1.00 92.19 71 LYS A O 1
ATOM 577 N N . ILE A 1 72 ? -1.569 10.079 13.317 1.00 91.88 72 ILE A N 1
ATOM 578 C CA . ILE A 1 72 ? -1.028 11.073 12.383 1.00 91.88 72 ILE A CA 1
ATOM 579 C C . ILE A 1 72 ? -0.033 10.413 11.429 1.00 91.88 72 ILE A C 1
ATOM 581 O O . ILE A 1 72 ? -0.132 10.602 10.219 1.00 91.88 72 ILE A O 1
ATOM 585 N N . LEU A 1 73 ? 0.882 9.596 11.963 1.00 92.81 73 LEU A N 1
ATOM 586 C CA . LEU A 1 73 ? 1.858 8.876 11.150 1.00 92.81 73 LEU A CA 1
ATOM 587 C C . LEU A 1 73 ? 1.168 7.975 10.117 1.00 92.81 73 LEU A C 1
ATOM 589 O O . LEU A 1 73 ? 1.482 8.070 8.940 1.00 92.81 73 LEU A O 1
ATOM 593 N N . ALA A 1 74 ? 0.197 7.153 10.525 1.00 92.25 74 ALA A N 1
ATOM 594 C CA . ALA A 1 74 ? -0.510 6.256 9.611 1.00 92.25 74 ALA A CA 1
ATOM 595 C C . ALA A 1 74 ? -1.272 7.003 8.504 1.00 92.25 74 ALA A C 1
ATOM 597 O O . ALA A 1 74 ? -1.301 6.537 7.366 1.00 92.25 74 ALA A O 1
ATOM 598 N N . GLN A 1 75 ? -1.872 8.152 8.833 1.00 93.25 75 GLN A N 1
ATOM 599 C CA . GLN A 1 75 ? -2.642 8.972 7.894 1.00 93.25 75 GLN A CA 1
ATOM 600 C C . GLN A 1 75 ? -1.753 9.707 6.881 1.00 93.25 75 GLN A C 1
ATOM 602 O O . GLN A 1 75 ? -2.141 9.839 5.721 1.00 93.25 75 GLN A O 1
ATOM 607 N N . LEU A 1 76 ? -0.575 10.182 7.301 1.00 93.62 76 LEU A N 1
ATOM 608 C CA . LEU A 1 76 ? 0.321 10.976 6.454 1.00 93.62 76 LEU A CA 1
ATOM 609 C C . LEU A 1 76 ? 1.369 10.149 5.714 1.00 93.62 76 LEU A C 1
ATOM 611 O O . LEU A 1 76 ? 1.784 10.551 4.640 1.00 93.62 76 LEU A O 1
ATOM 615 N N . LEU A 1 77 ? 1.792 8.997 6.227 1.00 93.38 77 LEU A N 1
ATOM 616 C CA . LEU A 1 77 ? 2.835 8.192 5.583 1.00 93.38 77 LEU A CA 1
ATOM 617 C C . LEU A 1 77 ? 2.577 7.885 4.086 1.00 93.38 77 LEU A C 1
ATOM 619 O O . LEU A 1 77 ? 3.525 7.992 3.308 1.00 93.38 77 LEU A O 1
ATOM 623 N N . PRO A 1 78 ? 1.337 7.617 3.620 1.00 90.31 78 PRO A N 1
ATOM 624 C CA . PRO A 1 78 ? 1.065 7.384 2.201 1.00 90.31 78 PRO A CA 1
ATOM 625 C C . PRO A 1 78 ? 1.337 8.597 1.305 1.00 90.31 78 PRO A C 1
ATOM 627 O O . PRO A 1 78 ? 1.615 8.442 0.119 1.00 90.31 78 PRO A O 1
ATOM 630 N N . THR A 1 79 ? 1.285 9.818 1.847 1.00 91.19 79 THR A N 1
ATOM 631 C CA . THR A 1 79 ? 1.575 11.036 1.073 1.00 91.19 79 THR A CA 1
ATOM 632 C C . THR A 1 79 ? 3.056 11.140 0.724 1.00 91.19 79 THR A C 1
ATOM 634 O O . THR A 1 79 ? 3.407 11.780 -0.266 1.00 91.19 79 THR A O 1
ATOM 637 N N . GLY A 1 80 ? 3.923 10.441 1.468 1.00 89.38 80 GLY A N 1
ATOM 638 C CA . GLY A 1 80 ? 5.348 10.328 1.176 1.00 89.38 80 GLY A CA 1
ATOM 639 C C . GLY A 1 80 ? 5.639 9.751 -0.212 1.00 89.38 80 GLY A C 1
ATOM 640 O O . GLY A 1 80 ? 6.690 10.047 -0.766 1.00 89.38 80 GLY A O 1
ATOM 641 N N . ILE A 1 81 ? 4.703 9.011 -0.815 1.00 89.56 81 ILE A N 1
ATOM 642 C CA . ILE A 1 81 ? 4.831 8.494 -2.188 1.00 89.56 81 ILE A CA 1
ATOM 643 C C . ILE A 1 81 ? 4.940 9.638 -3.192 1.00 89.56 81 ILE A C 1
ATOM 645 O O . ILE A 1 81 ? 5.792 9.601 -4.072 1.00 89.56 81 ILE A O 1
ATOM 649 N N . PHE A 1 82 ? 4.143 10.692 -3.017 1.00 87.94 82 PHE A N 1
ATOM 650 C CA . PHE A 1 82 ? 4.198 11.875 -3.875 1.00 87.94 82 PHE A CA 1
ATOM 651 C C . PHE A 1 82 ? 5.467 12.691 -3.651 1.00 87.94 82 PHE A C 1
ATOM 653 O O . PHE A 1 82 ? 5.976 13.301 -4.586 1.00 87.94 82 PHE A O 1
ATOM 660 N N . LEU A 1 83 ? 6.004 12.673 -2.429 1.00 88.88 83 LEU A N 1
ATOM 661 C CA . LEU A 1 83 ? 7.274 13.319 -2.111 1.00 88.88 83 LEU A CA 1
ATOM 662 C C . LEU A 1 83 ? 8.435 12.580 -2.796 1.00 88.88 83 LEU A C 1
ATOM 664 O O . LEU A 1 83 ? 9.239 13.210 -3.478 1.00 88.88 83 LEU A O 1
ATOM 668 N N . LEU A 1 84 ? 8.479 11.247 -2.688 1.00 89.88 84 LEU A N 1
ATOM 669 C CA . LEU A 1 84 ? 9.461 10.407 -3.383 1.00 89.88 84 LEU A CA 1
ATOM 670 C C . LEU A 1 84 ? 9.354 10.556 -4.903 1.00 89.88 84 LEU A C 1
ATOM 672 O O . LEU A 1 84 ? 10.370 10.757 -5.564 1.00 89.88 84 LEU A O 1
ATOM 676 N N . PHE A 1 85 ? 8.133 10.537 -5.442 1.00 85.88 85 PHE A N 1
ATOM 677 C CA . PHE A 1 85 ? 7.886 10.749 -6.865 1.00 85.88 85 PHE A CA 1
ATOM 678 C C . PHE A 1 85 ? 8.358 12.137 -7.327 1.00 85.88 85 PHE A C 1
ATOM 680 O O . PHE A 1 85 ? 9.096 12.255 -8.304 1.00 85.88 85 PHE A O 1
ATOM 687 N N . GLY A 1 86 ? 8.017 13.196 -6.589 1.00 84.56 86 GLY A N 1
ATOM 688 C CA . GLY A 1 86 ? 8.479 14.552 -6.888 1.00 84.56 86 GLY A CA 1
ATOM 689 C C . GLY A 1 86 ? 10.004 14.662 -6.881 1.00 84.56 86 GLY A C 1
ATOM 690 O O . GLY A 1 86 ? 10.585 15.235 -7.799 1.00 84.56 86 GLY A O 1
ATOM 691 N N . MET A 1 87 ? 10.671 14.046 -5.901 1.00 87.19 87 MET A N 1
ATOM 692 C CA . MET A 1 87 ? 12.135 13.992 -5.862 1.00 87.19 87 MET A CA 1
ATOM 693 C C . MET A 1 87 ? 12.724 13.199 -7.030 1.00 87.19 87 MET A C 1
ATOM 695 O O . MET A 1 87 ? 13.742 13.625 -7.568 1.00 87.19 87 MET A O 1
ATOM 699 N N . SER A 1 88 ? 12.097 12.097 -7.462 1.00 86.50 88 SER A N 1
ATOM 700 C CA . SER A 1 88 ? 12.572 11.356 -8.638 1.00 86.50 88 SER A CA 1
ATOM 701 C C . SER A 1 88 ? 12.491 12.178 -9.921 1.00 86.50 88 SER A C 1
ATOM 703 O O . SER A 1 88 ? 13.426 12.150 -10.713 1.00 86.50 88 SER A O 1
ATOM 705 N N . VAL A 1 89 ? 11.435 12.981 -10.087 1.00 84.00 89 VAL A N 1
ATOM 706 C CA . VAL A 1 89 ? 11.300 13.888 -11.236 1.00 84.00 89 VAL A CA 1
ATOM 707 C C . VAL A 1 89 ? 12.353 14.999 -11.188 1.00 84.00 89 VAL A C 1
ATOM 709 O O . VAL A 1 89 ? 12.920 15.358 -12.215 1.00 84.00 89 VAL A O 1
ATOM 712 N N . ILE A 1 90 ? 12.642 15.545 -10.001 1.00 85.88 90 ILE A N 1
ATOM 713 C CA . ILE A 1 90 ? 13.693 16.561 -9.833 1.00 85.88 90 ILE A CA 1
ATOM 714 C C . ILE A 1 90 ? 15.075 15.977 -10.150 1.00 85.88 90 ILE A C 1
ATOM 716 O O . ILE A 1 90 ? 15.852 16.632 -10.838 1.00 85.88 90 ILE A O 1
ATOM 720 N N . ALA A 1 91 ? 15.373 14.765 -9.677 1.00 86.44 91 ALA A N 1
ATOM 721 C CA . ALA A 1 91 ? 16.639 14.089 -9.950 1.00 86.44 91 ALA A CA 1
ATOM 722 C C . ALA A 1 91 ? 16.842 13.861 -11.455 1.00 86.44 91 ALA A C 1
ATOM 724 O O . ALA A 1 91 ? 17.888 14.229 -11.984 1.00 86.44 91 ALA A O 1
ATOM 725 N N . ASP A 1 92 ? 15.811 13.373 -12.150 1.00 85.50 92 ASP A N 1
ATOM 726 C CA . ASP A 1 92 ? 15.835 13.166 -13.603 1.00 85.50 92 ASP A CA 1
ATOM 727 C C . ASP A 1 92 ? 16.121 14.475 -14.360 1.00 85.50 92 ASP A C 1
ATOM 729 O O . ASP A 1 92 ? 16.961 14.527 -15.253 1.00 85.50 92 ASP A O 1
ATOM 733 N N . LYS A 1 93 ? 15.523 15.593 -13.922 1.00 86.62 93 LYS A N 1
ATOM 734 C CA . LYS A 1 93 ? 15.813 16.931 -14.471 1.00 86.62 93 LYS A CA 1
ATOM 735 C C . LYS A 1 93 ? 17.224 17.446 -14.184 1.00 86.62 93 LYS A C 1
ATOM 737 O O . LYS A 1 93 ? 17.653 18.387 -14.845 1.00 86.62 93 LYS A O 1
ATOM 742 N N . MET A 1 94 ? 17.915 16.882 -13.199 1.00 90.62 94 MET A N 1
ATOM 743 C CA . MET A 1 94 ? 19.308 17.191 -12.869 1.00 90.62 94 MET A CA 1
ATOM 744 C C . MET A 1 94 ? 20.294 16.206 -13.518 1.00 90.62 94 MET A C 1
ATOM 746 O O . MET A 1 94 ? 21.456 16.179 -13.113 1.00 90.62 94 MET A O 1
ATOM 750 N N . ASP A 1 95 ? 19.841 15.387 -14.476 1.00 86.69 95 ASP A N 1
ATOM 751 C CA . ASP A 1 95 ? 20.605 14.289 -15.084 1.00 86.69 95 ASP A CA 1
ATOM 752 C C . ASP A 1 95 ? 21.140 13.286 -14.037 1.00 86.69 95 ASP A C 1
ATOM 754 O O . ASP A 1 95 ? 22.195 12.667 -14.201 1.00 86.69 95 ASP A O 1
ATOM 758 N N . GLN A 1 96 ? 20.412 13.124 -12.926 1.00 86.25 96 GLN A N 1
ATOM 759 C CA . GLN A 1 96 ? 20.711 12.165 -11.866 1.00 86.25 96 GLN A CA 1
ATOM 760 C C . GLN A 1 96 ? 19.695 11.028 -11.871 1.00 86.25 96 GLN A C 1
ATOM 762 O O . GLN A 1 96 ? 18.485 11.244 -11.879 1.00 86.25 96 GLN A O 1
ATOM 767 N N . TYR A 1 97 ? 20.186 9.794 -11.772 1.00 79.44 97 TYR A N 1
ATOM 768 C CA . TYR A 1 97 ? 19.307 8.644 -11.599 1.00 79.44 97 TYR A CA 1
ATOM 769 C C . TYR A 1 97 ? 18.756 8.614 -10.168 1.00 79.44 97 TYR A C 1
ATOM 771 O O . TYR A 1 97 ? 19.545 8.644 -9.214 1.00 79.44 97 TYR A O 1
ATOM 779 N N . PRO A 1 98 ? 17.426 8.534 -9.981 1.00 79.81 98 PRO A N 1
ATOM 780 C CA . PRO A 1 98 ? 16.862 8.360 -8.656 1.00 79.81 98 PRO A CA 1
ATOM 781 C C . PRO A 1 98 ? 17.358 7.038 -8.048 1.00 79.81 98 PRO A C 1
ATOM 783 O O . PRO A 1 98 ? 17.481 6.037 -8.761 1.00 79.81 98 PRO A O 1
ATOM 786 N N . PRO A 1 99 ? 17.629 6.996 -6.733 1.00 81.06 99 PRO A N 1
ATOM 787 C CA . PRO A 1 99 ? 18.039 5.764 -6.076 1.00 81.06 99 PRO A CA 1
ATOM 788 C C . PRO A 1 99 ? 16.967 4.681 -6.227 1.00 81.06 99 PRO A C 1
ATOM 790 O O . PRO A 1 99 ? 15.790 4.937 -5.977 1.00 81.06 99 PRO A O 1
ATOM 793 N N . GLU A 1 100 ? 17.367 3.444 -6.527 1.00 77.00 100 GLU A N 1
ATOM 794 C CA . GLU A 1 100 ? 16.446 2.296 -6.622 1.00 77.00 100 GLU A CA 1
ATOM 795 C C . GLU A 1 100 ? 15.634 2.088 -5.325 1.00 77.00 100 GLU A C 1
ATOM 797 O O . GLU A 1 100 ? 14.482 1.655 -5.344 1.00 77.00 100 GLU A O 1
ATOM 802 N N . SER A 1 101 ? 16.196 2.500 -4.182 1.00 79.19 101 SER A N 1
ATOM 803 C CA . SER A 1 101 ? 15.523 2.509 -2.879 1.00 79.19 101 SER A CA 1
ATOM 804 C C . SER A 1 101 ? 14.229 3.328 -2.846 1.00 79.19 101 SER A C 1
ATOM 806 O O . SER A 1 101 ? 13.364 3.032 -2.022 1.00 79.19 101 SER A O 1
A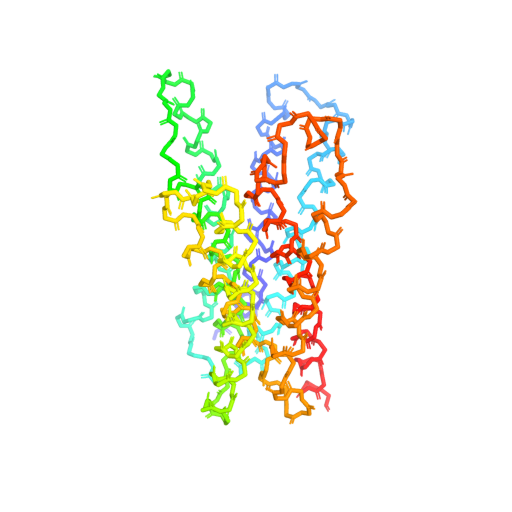TOM 808 N N . PHE A 1 102 ? 14.046 4.311 -3.733 1.00 83.69 102 PHE A N 1
ATOM 809 C CA . PHE A 1 102 ? 12.807 5.089 -3.810 1.00 83.69 102 PHE A CA 1
ATOM 810 C C . PHE A 1 102 ? 11.638 4.218 -4.267 1.00 83.69 102 PHE A C 1
ATOM 812 O O . PHE A 1 102 ? 10.573 4.273 -3.651 1.00 83.69 102 PHE A O 1
ATOM 819 N N . ASN A 1 103 ? 11.852 3.356 -5.264 1.00 78.19 103 ASN A N 1
ATOM 820 C CA . ASN A 1 103 ? 10.828 2.428 -5.751 1.00 78.19 103 ASN A CA 1
ATOM 821 C C . ASN A 1 103 ? 10.386 1.480 -4.632 1.00 78.19 103 ASN A C 1
ATOM 823 O O . ASN A 1 103 ? 9.197 1.288 -4.387 1.00 78.19 103 ASN A O 1
ATOM 827 N N . TYR A 1 104 ? 11.348 0.960 -3.873 1.00 81.00 104 TYR A N 1
ATOM 828 C CA . TYR A 1 104 ? 11.067 0.079 -2.747 1.00 81.00 104 TYR A CA 1
ATOM 829 C C . TYR A 1 104 ? 10.359 0.779 -1.575 1.00 81.00 104 TYR A C 1
ATOM 831 O O . TYR A 1 104 ? 9.485 0.190 -0.938 1.00 81.00 104 TYR A O 1
ATOM 839 N N . LEU A 1 105 ? 10.698 2.039 -1.286 1.00 85.94 105 LEU A N 1
ATOM 840 C CA . LEU A 1 105 ? 10.043 2.821 -0.233 1.00 85.94 105 LEU A CA 1
ATOM 841 C C . LEU A 1 105 ? 8.587 3.155 -0.573 1.00 85.94 105 LEU A C 1
ATOM 843 O O . LEU A 1 105 ? 7.736 3.106 0.320 1.00 85.94 105 LEU A O 1
ATOM 847 N N . ILE A 1 106 ? 8.286 3.434 -1.846 1.00 84.69 106 ILE A N 1
ATOM 848 C CA . ILE A 1 106 ? 6.913 3.669 -2.320 1.00 84.69 106 ILE A CA 1
ATOM 849 C C . ILE A 1 106 ? 6.021 2.473 -1.970 1.00 84.69 106 ILE A C 1
ATOM 851 O O . ILE A 1 106 ? 4.937 2.649 -1.408 1.00 84.69 106 ILE A O 1
ATOM 855 N N . TRP A 1 107 ? 6.513 1.256 -2.213 1.00 85.19 107 TRP A N 1
ATOM 856 C CA . TRP A 1 107 ? 5.789 0.025 -1.897 1.00 85.19 107 TRP A CA 1
ATOM 857 C C . TRP A 1 107 ? 5.598 -0.224 -0.403 1.00 85.19 107 TRP A C 1
ATOM 859 O O . TRP A 1 107 ? 4.673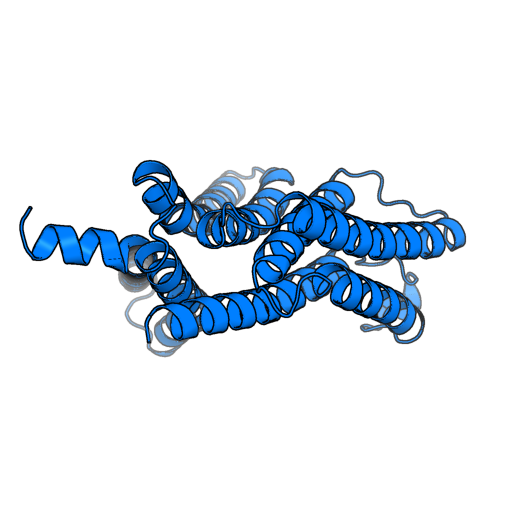 -0.936 -0.027 1.00 85.19 107 TRP A O 1
ATOM 869 N N . LEU A 1 108 ? 6.425 0.374 0.453 1.00 90.88 108 LEU A N 1
ATOM 870 C CA . LEU A 1 108 ? 6.456 0.122 1.892 1.00 90.88 108 LEU A CA 1
ATOM 871 C C . LEU A 1 108 ? 5.604 1.118 2.700 1.00 90.88 108 LEU A C 1
ATOM 873 O O . LEU A 1 108 ? 5.047 0.751 3.739 1.00 90.88 108 LEU A O 1
ATOM 877 N N . PHE A 1 109 ? 5.425 2.350 2.215 1.00 91.44 109 PHE A N 1
ATOM 878 C CA . PHE A 1 109 ? 4.615 3.370 2.896 1.00 91.44 109 PHE A CA 1
ATOM 879 C C . PHE A 1 109 ? 3.154 2.947 3.087 1.00 91.44 109 PHE A C 1
ATOM 881 O O . PHE A 1 109 ? 2.596 3.128 4.171 1.00 91.44 109 PHE A O 1
ATOM 888 N N . TYR A 1 110 ? 2.548 2.305 2.090 1.00 85.88 110 TYR A N 1
ATOM 889 C CA . TYR A 1 110 ? 1.166 1.830 2.193 1.00 85.88 110 TYR A CA 1
ATOM 890 C C . TYR A 1 110 ? 0.968 0.671 3.186 1.00 85.88 110 TYR A C 1
ATOM 892 O O . TYR A 1 110 ? 0.126 0.795 4.085 1.00 85.88 110 TYR A O 1
ATOM 900 N N . PRO A 1 111 ? 1.723 -0.441 3.088 1.00 91.38 111 PRO A N 1
ATOM 901 C CA . PRO A 1 111 ? 1.664 -1.541 4.046 1.00 91.38 111 PRO A CA 1
ATOM 902 C C . PRO A 1 111 ? 1.884 -1.103 5.491 1.00 91.38 111 PRO A C 1
ATOM 904 O O . PRO A 1 111 ? 1.164 -1.560 6.378 1.00 91.38 111 PRO A O 1
ATOM 907 N N . ILE A 1 112 ? 2.831 -0.190 5.742 1.00 93.94 112 ILE A N 1
ATOM 908 C CA . ILE A 1 112 ? 3.069 0.328 7.094 1.00 93.94 112 ILE A CA 1
ATOM 909 C C . ILE A 1 112 ? 1.853 1.102 7.600 1.00 93.94 112 ILE A C 1
ATOM 911 O O . ILE A 1 112 ? 1.411 0.863 8.726 1.00 93.94 112 ILE A O 1
ATOM 915 N N . SER A 1 113 ? 1.275 1.992 6.792 1.00 93.06 113 SER A N 1
ATOM 916 C CA . SER A 1 113 ? 0.061 2.716 7.180 1.00 93.06 113 SER A CA 1
ATOM 917 C C . SER A 1 113 ? -1.080 1.780 7.545 1.00 93.06 113 SER A C 1
ATOM 919 O O . SER A 1 113 ? -1.714 1.958 8.588 1.00 93.06 113 SER A O 1
ATOM 921 N N . LEU A 1 114 ? -1.315 0.752 6.727 1.00 91.62 114 LEU A N 1
ATOM 922 C CA . LEU A 1 114 ? -2.367 -0.230 6.970 1.00 91.62 114 LEU A CA 1
ATOM 923 C C . LEU A 1 114 ? -2.085 -1.065 8.229 1.00 91.62 114 LEU A C 1
ATOM 925 O O . LEU A 1 114 ? -2.987 -1.297 9.039 1.00 91.62 114 LEU A O 1
ATOM 929 N N . PHE A 1 115 ? -0.833 -1.475 8.439 1.00 92.25 115 PHE A N 1
ATOM 930 C CA . PHE A 1 115 ? -0.389 -2.187 9.637 1.00 92.25 115 PHE A CA 1
ATOM 931 C C . PHE A 1 115 ? -0.634 -1.369 10.912 1.00 92.25 115 PHE A C 1
ATOM 933 O O . PHE A 1 115 ? -1.211 -1.877 11.874 1.00 92.25 115 PHE A O 1
ATOM 940 N N . ILE A 1 116 ? -0.265 -0.085 10.914 1.00 91.12 116 ILE A N 1
ATOM 941 C CA . ILE A 1 116 ? -0.480 0.803 12.063 1.00 91.12 116 ILE A CA 1
ATOM 942 C C . ILE A 1 116 ? -1.982 1.029 12.290 1.00 91.12 116 ILE A C 1
ATOM 944 O O . ILE A 1 116 ? -2.465 0.916 13.419 1.00 91.12 116 ILE A O 1
ATOM 948 N N . ALA A 1 117 ? -2.746 1.305 11.228 1.00 89.56 117 ALA A N 1
ATOM 949 C CA . ALA A 1 117 ? -4.187 1.547 11.316 1.00 89.56 117 ALA A CA 1
ATOM 950 C C . ALA A 1 117 ? -4.966 0.322 11.841 1.00 89.56 117 ALA A C 1
ATOM 952 O O . ALA A 1 117 ? -5.982 0.468 12.527 1.00 89.56 117 ALA A O 1
ATOM 953 N N . SER A 1 118 ? -4.463 -0.885 11.574 1.00 87.00 118 SER A N 1
ATOM 954 C CA . SER A 1 118 ? -5.024 -2.176 12.001 1.00 87.00 118 SER A CA 1
ATOM 955 C C . SER A 1 118 ? -4.408 -2.733 13.298 1.00 87.00 118 SER A C 1
ATOM 957 O O . SER A 1 118 ? -4.505 -3.936 13.589 1.00 87.00 118 SER A O 1
ATOM 959 N N . TYR A 1 119 ? -3.766 -1.884 14.102 1.00 86.25 119 TYR A N 1
ATOM 960 C CA . TYR A 1 119 ? -3.230 -2.289 15.398 1.00 86.25 119 TYR A CA 1
ATOM 961 C C . TYR A 1 119 ? -4.349 -2.720 16.361 1.00 86.25 119 TYR A C 1
ATOM 963 O O . TYR A 1 119 ? -5.293 -1.963 16.584 1.00 86.25 119 TYR A O 1
ATOM 971 N N . PHE A 1 120 ? -4.211 -3.918 16.944 1.00 79.38 120 PHE A N 1
ATOM 972 C CA . PHE A 1 120 ? -5.089 -4.458 17.995 1.00 79.38 120 PHE A CA 1
ATOM 973 C C . PHE A 1 120 ? -4.258 -5.252 18.990 1.00 79.38 120 PHE A C 1
ATOM 975 O O . PHE A 1 120 ? -3.438 -6.064 18.556 1.00 79.38 120 PHE A O 1
ATOM 982 N N . LYS A 1 121 ? -4.513 -5.061 20.287 1.00 74.75 121 LYS A N 1
ATOM 983 C CA . LYS A 1 121 ? -3.766 -5.684 21.386 1.00 74.75 121 LYS A CA 1
ATOM 984 C C . LYS A 1 121 ? -4.011 -7.194 21.524 1.00 74.75 121 LYS A C 1
ATOM 986 O O . LYS A 1 121 ? -3.197 -7.924 22.087 1.00 74.75 121 LYS A O 1
ATOM 991 N N . GLU A 1 122 ? -5.146 -7.682 21.032 1.00 77.12 122 GLU A N 1
ATOM 992 C CA . GLU A 1 122 ? -5.520 -9.096 21.118 1.00 77.12 122 GLU A CA 1
ATOM 993 C C . GLU A 1 122 ? -4.876 -9.947 20.006 1.00 77.12 122 GLU A C 1
ATOM 995 O O . GLU A 1 122 ? -4.692 -9.505 18.871 1.00 77.12 122 GLU A O 1
ATOM 1000 N N . ASN A 1 123 ? -4.589 -11.217 20.319 1.00 76.62 123 ASN A N 1
ATOM 1001 C CA . ASN A 1 123 ? -4.148 -12.250 19.369 1.00 76.62 123 ASN A CA 1
ATOM 1002 C C . ASN A 1 123 ? -2.869 -11.945 18.558 1.00 76.62 123 ASN A C 1
ATOM 1004 O O . ASN A 1 123 ? -2.655 -12.554 17.509 1.00 76.62 123 ASN A O 1
ATOM 1008 N N . HIS A 1 124 ? -1.970 -11.088 19.057 1.00 83.25 124 HIS A N 1
ATOM 1009 C CA . HIS A 1 124 ? -0.705 -10.750 18.383 1.00 83.25 124 HIS A CA 1
ATOM 1010 C C . HIS A 1 124 ? 0.102 -11.968 17.913 1.00 83.25 124 HIS A C 1
ATOM 1012 O O . HIS A 1 124 ? 0.583 -11.976 16.781 1.00 83.25 124 HIS A O 1
ATOM 1018 N N . ARG A 1 125 ? 0.222 -13.008 18.753 1.00 84.94 125 ARG A N 1
ATOM 1019 C CA . ARG A 1 125 ? 1.005 -14.211 18.427 1.00 84.94 125 ARG A CA 1
ATOM 1020 C C . ARG A 1 125 ? 0.441 -14.950 17.218 1.00 84.94 125 ARG A C 1
ATOM 1022 O O . ARG A 1 125 ? 1.186 -15.299 16.311 1.00 84.94 125 ARG A O 1
ATOM 1029 N N . ASN A 1 126 ? -0.875 -15.150 17.185 1.00 84.88 126 ASN A N 1
ATOM 1030 C CA . ASN A 1 126 ? -1.519 -15.890 16.103 1.00 84.88 126 ASN A CA 1
ATOM 1031 C C . ASN A 1 126 ? -1.511 -15.088 14.795 1.00 84.88 126 ASN A C 1
ATOM 1033 O O . ASN A 1 126 ? -1.297 -15.663 13.733 1.00 84.88 126 ASN A O 1
ATOM 1037 N N . ARG A 1 127 ? -1.664 -13.758 14.875 1.00 88.44 127 ARG A N 1
ATOM 1038 C CA . ARG A 1 127 ? -1.532 -12.854 13.720 1.00 88.44 127 ARG A CA 1
ATOM 1039 C C . ARG A 1 127 ? -0.138 -12.914 13.114 1.00 88.44 127 ARG A C 1
ATOM 1041 O O . ARG A 1 127 ? 0.003 -13.083 11.909 1.00 88.44 127 ARG A O 1
ATOM 1048 N N . MET A 1 128 ? 0.880 -12.805 13.967 1.00 89.50 128 MET A N 1
ATOM 1049 C CA . MET A 1 128 ? 2.275 -12.894 13.552 1.00 89.50 128 MET A CA 1
ATOM 1050 C C . MET A 1 128 ? 2.561 -14.246 12.908 1.00 89.50 128 MET A C 1
ATOM 1052 O O . MET A 1 128 ? 3.118 -14.288 11.820 1.00 89.50 128 MET A O 1
ATOM 1056 N N . PHE A 1 129 ? 2.116 -15.336 13.533 1.00 89.56 129 PHE A N 1
ATOM 1057 C CA . PHE A 1 129 ? 2.295 -16.677 12.990 1.00 89.56 129 PHE A CA 1
ATOM 1058 C C . PHE A 1 129 ? 1.604 -16.854 11.633 1.00 89.56 129 PHE A C 1
ATOM 1060 O O . PHE A 1 129 ? 2.229 -17.348 10.703 1.00 89.56 129 PHE A O 1
ATOM 1067 N N . SER A 1 130 ? 0.358 -16.396 11.472 1.00 90.50 130 SER A N 1
ATOM 1068 C CA . SER A 1 130 ? -0.329 -16.478 10.178 1.00 90.50 130 SER A CA 1
ATOM 1069 C C . SER A 1 130 ? 0.348 -15.642 9.094 1.00 90.50 130 SER A C 1
ATOM 1071 O O . SER A 1 130 ? 0.382 -16.084 7.948 1.00 90.50 130 SER A O 1
ATOM 1073 N N . ALA A 1 131 ? 0.837 -14.445 9.422 1.00 92.00 131 ALA A N 1
ATOM 1074 C CA . ALA A 1 131 ? 1.541 -13.598 8.465 1.00 92.00 131 ALA A CA 1
ATOM 1075 C C . ALA A 1 131 ? 2.885 -14.220 8.061 1.00 92.00 131 ALA A C 1
ATOM 1077 O O . ALA A 1 131 ? 3.194 -14.288 6.876 1.00 92.00 131 ALA A O 1
ATOM 1078 N N . LEU A 1 132 ? 3.639 -14.752 9.031 1.00 94.12 132 LEU A N 1
ATOM 1079 C CA . LEU A 1 132 ? 4.890 -15.471 8.780 1.00 94.12 132 LEU A CA 1
ATOM 1080 C C . LEU A 1 132 ? 4.672 -16.727 7.939 1.00 94.12 132 LEU A C 1
ATOM 1082 O O . LEU A 1 132 ? 5.451 -16.969 7.026 1.00 94.12 132 LEU A O 1
ATOM 1086 N N . LEU A 1 133 ? 3.619 -17.504 8.212 1.00 93.00 133 LEU A N 1
ATOM 1087 C CA . LEU A 1 133 ? 3.275 -18.666 7.394 1.00 93.00 133 LEU A CA 1
ATOM 1088 C C . LEU A 1 133 ? 2.985 -18.260 5.949 1.00 93.00 133 LEU A C 1
ATOM 1090 O O . LEU A 1 133 ? 3.548 -18.856 5.037 1.00 93.00 133 LEU A O 1
ATOM 1094 N N . GLY A 1 134 ? 2.156 -17.233 5.741 1.00 91.12 134 GLY A N 1
ATOM 1095 C CA . GLY A 1 134 ? 1.838 -16.727 4.405 1.00 91.12 134 GLY A CA 1
ATOM 1096 C C . GLY A 1 134 ? 3.080 -16.282 3.636 1.00 91.12 134 GLY A C 1
ATOM 1097 O O . GLY A 1 134 ? 3.333 -16.757 2.533 1.00 91.12 134 GLY A O 1
ATOM 1098 N N . CYS A 1 135 ? 3.905 -15.430 4.248 1.00 93.25 135 CYS A N 1
ATOM 1099 C CA . CYS A 1 135 ? 5.163 -14.983 3.649 1.00 93.25 135 CYS A CA 1
ATOM 1100 C C . CYS A 1 135 ? 6.140 -16.135 3.409 1.00 93.25 135 CYS A C 1
ATOM 1102 O O . CYS A 1 135 ? 6.812 -16.155 2.383 1.00 93.25 135 CYS A O 1
ATOM 1104 N N . GLY A 1 136 ? 6.207 -17.098 4.331 1.00 91.00 136 GLY A N 1
ATOM 1105 C CA . GLY A 1 136 ? 7.036 -18.290 4.205 1.00 91.00 136 GLY A CA 1
ATOM 1106 C C . GLY A 1 136 ? 6.642 -19.143 3.003 1.00 91.00 136 GLY A C 1
ATOM 1107 O O . GLY A 1 136 ? 7.524 -19.579 2.269 1.00 91.00 136 GLY A O 1
ATOM 1108 N N . PHE A 1 137 ? 5.340 -19.321 2.746 1.00 90.88 137 PHE A N 1
ATOM 1109 C CA . PHE A 1 137 ? 4.860 -20.014 1.547 1.00 90.88 137 PHE A CA 1
ATOM 1110 C C . PHE A 1 137 ? 5.279 -19.296 0.264 1.00 90.88 137 PHE A C 1
ATOM 1112 O O . PHE A 1 137 ? 5.850 -19.930 -0.622 1.00 90.88 137 PHE A O 1
ATOM 1119 N N . VAL A 1 138 ? 5.065 -17.980 0.182 1.00 90.75 138 VAL A N 1
ATOM 1120 C CA . VAL A 1 138 ? 5.458 -17.185 -0.994 1.00 90.75 138 VAL A CA 1
ATOM 1121 C C . VAL A 1 138 ? 6.969 -17.250 -1.222 1.00 90.75 138 VAL A C 1
ATOM 1123 O O . VAL A 1 138 ? 7.413 -17.517 -2.337 1.00 90.75 138 VAL A O 1
ATOM 1126 N N . ALA A 1 139 ? 7.764 -17.074 -0.163 1.00 89.38 139 ALA A N 1
ATOM 1127 C CA . ALA A 1 139 ? 9.220 -17.144 -0.231 1.00 89.38 139 ALA A CA 1
ATOM 1128 C C . ALA A 1 139 ? 9.714 -18.536 -0.657 1.00 89.38 139 ALA A C 1
ATOM 1130 O O . ALA A 1 139 ? 10.597 -18.637 -1.505 1.00 89.38 139 ALA A O 1
ATOM 1131 N N . ALA A 1 140 ? 9.132 -19.609 -0.114 1.00 89.69 140 ALA A N 1
ATOM 1132 C CA . ALA A 1 140 ? 9.500 -20.979 -0.463 1.00 89.69 140 ALA A CA 1
ATOM 1133 C C . ALA A 1 140 ? 9.193 -21.295 -1.931 1.00 89.69 140 ALA A C 1
ATOM 1135 O O . ALA A 1 140 ? 10.038 -21.861 -2.624 1.00 89.69 140 ALA A O 1
ATOM 1136 N N . VAL A 1 141 ? 8.016 -20.892 -2.422 1.00 88.44 141 VAL A N 1
ATOM 1137 C CA . VAL A 1 141 ? 7.658 -21.052 -3.837 1.00 88.44 141 VAL A CA 1
ATOM 1138 C C . VAL A 1 141 ? 8.611 -20.253 -4.716 1.00 88.44 141 VAL A C 1
ATOM 1140 O O . VAL A 1 141 ? 9.151 -20.802 -5.669 1.00 88.44 141 VAL A O 1
ATOM 1143 N N . TYR A 1 142 ? 8.889 -18.995 -4.379 1.00 84.75 142 TYR A N 1
ATOM 1144 C CA . TYR A 1 142 ? 9.834 -18.175 -5.130 1.00 84.75 142 TYR A CA 1
ATOM 1145 C C . TYR A 1 142 ? 11.231 -18.804 -5.215 1.00 84.75 142 TYR A C 1
ATOM 1147 O O . TYR A 1 142 ? 11.790 -18.918 -6.305 1.00 84.75 142 TYR A O 1
ATOM 1155 N N . LEU A 1 143 ? 11.784 -19.255 -4.085 1.00 84.75 143 LEU A N 1
ATOM 1156 C CA . LEU A 1 143 ? 13.088 -19.923 -4.046 1.00 84.75 143 LEU A CA 1
ATOM 1157 C C . LEU A 1 143 ? 13.076 -21.222 -4.860 1.00 84.75 143 LEU A C 1
ATOM 1159 O O . LEU A 1 143 ? 14.020 -21.510 -5.592 1.00 84.75 143 LEU A O 1
ATOM 1163 N N . HIS A 1 144 ? 11.995 -21.996 -4.788 1.00 84.25 144 HIS A N 1
ATOM 1164 C CA . HIS A 1 144 ? 11.853 -23.198 -5.603 1.00 84.25 144 HIS A CA 1
ATOM 1165 C C . HIS A 1 144 ? 11.817 -22.878 -7.104 1.00 84.25 144 HIS A C 1
ATOM 1167 O O . HIS A 1 144 ? 12.453 -23.561 -7.899 1.00 84.25 144 HIS A O 1
ATOM 1173 N N . LEU A 1 145 ? 11.102 -21.829 -7.510 1.00 79.25 145 LEU A N 1
ATOM 1174 C CA . LEU A 1 145 ? 11.009 -21.452 -8.915 1.00 79.25 145 LEU A CA 1
ATOM 1175 C C . LEU A 1 145 ? 12.331 -20.875 -9.455 1.00 79.25 145 LEU A C 1
ATOM 1177 O O . LEU A 1 145 ? 12.697 -21.205 -10.579 1.00 79.25 145 LEU A O 1
ATOM 1181 N N . THR A 1 146 ? 13.060 -20.089 -8.655 1.00 75.12 146 THR A N 1
ATOM 1182 C CA . THR A 1 146 ? 14.335 -19.442 -9.046 1.00 75.12 146 THR A CA 1
ATOM 1183 C C . THR A 1 146 ? 15.533 -20.392 -9.021 1.00 75.12 146 THR A C 1
ATOM 1185 O O . THR A 1 146 ? 16.444 -20.273 -9.837 1.00 75.12 146 THR A O 1
ATOM 1188 N N . THR A 1 147 ? 15.536 -21.396 -8.138 1.00 70.38 147 THR A N 1
ATOM 1189 C CA . THR A 1 147 ? 16.564 -22.460 -8.156 1.00 70.38 147 THR A CA 1
ATOM 1190 C C . THR A 1 147 ? 16.508 -23.310 -9.425 1.00 70.38 147 THR A C 1
ATOM 1192 O O . THR A 1 147 ? 17.524 -23.862 -9.832 1.00 70.38 147 THR A O 1
ATOM 1195 N N . LEU A 1 148 ? 15.354 -23.382 -10.095 1.00 62.09 148 LEU A N 1
ATOM 1196 C CA . LEU A 1 148 ? 15.220 -24.075 -11.380 1.00 62.09 148 LEU A CA 1
ATOM 1197 C C . LEU A 1 148 ? 15.845 -23.302 -12.550 1.00 62.09 148 LEU A C 1
ATOM 1199 O O . LEU A 1 148 ? 16.085 -23.894 -13.599 1.00 62.09 148 LEU A O 1
ATOM 1203 N N . THR A 1 149 ? 16.093 -22.003 -12.393 1.00 61.16 149 THR A N 1
ATOM 1204 C CA . THR A 1 149 ? 16.569 -21.118 -13.465 1.00 61.16 149 THR A CA 1
ATOM 1205 C C . THR A 1 149 ? 17.918 -20.465 -13.194 1.00 61.16 149 THR A C 1
ATOM 1207 O O . THR A 1 149 ? 18.460 -19.821 -14.089 1.00 61.16 149 THR A O 1
ATOM 1210 N N . ASN A 1 150 ? 18.495 -20.662 -12.002 1.00 56.41 150 ASN A N 1
ATOM 1211 C CA . ASN A 1 150 ? 19.761 -20.063 -11.559 1.00 56.41 150 ASN A CA 1
ATOM 1212 C C . ASN A 1 150 ? 19.796 -18.524 -11.644 1.00 56.41 150 ASN A C 1
ATOM 1214 O O . ASN A 1 150 ? 20.873 -17.932 -11.650 1.00 56.41 150 ASN A O 1
ATOM 1218 N N . GLN A 1 151 ? 18.633 -17.870 -11.678 1.00 56.97 151 GLN A N 1
ATOM 1219 C CA . GLN A 1 151 ? 18.503 -16.415 -11.656 1.00 56.97 151 GLN A CA 1
ATOM 1220 C C . GLN A 1 151 ? 17.873 -15.996 -10.331 1.00 56.97 151 GLN A C 1
ATOM 1222 O O . GLN A 1 151 ? 16.689 -15.678 -10.238 1.00 56.97 151 GLN A O 1
ATOM 1227 N N . LEU A 1 152 ? 18.668 -16.044 -9.261 1.00 54.97 152 LEU A N 1
ATOM 1228 C CA . LEU A 1 152 ? 18.253 -15.444 -8.000 1.00 54.97 152 LEU A CA 1
ATOM 1229 C C . LEU A 1 152 ? 18.333 -13.923 -8.166 1.00 54.97 152 LEU A C 1
ATOM 1231 O O . LEU A 1 152 ? 19.371 -13.408 -8.568 1.00 54.97 152 LEU A O 1
ATOM 1235 N N . ASN A 1 153 ? 17.263 -13.193 -7.853 1.00 57.91 153 ASN A N 1
ATOM 1236 C CA . ASN A 1 153 ? 17.349 -11.737 -7.754 1.00 57.91 153 ASN A CA 1
ATOM 1237 C C . ASN A 1 153 ? 18.346 -11.377 -6.634 1.00 57.91 153 ASN A C 1
ATOM 1239 O O . ASN A 1 153 ? 18.026 -11.538 -5.456 1.00 57.91 153 ASN A O 1
ATOM 1243 N N . GLU A 1 154 ? 19.559 -10.954 -7.003 1.00 54.34 154 GLU A N 1
ATOM 1244 C CA . GLU A 1 154 ? 20.667 -10.654 -6.080 1.00 54.34 154 GLU A CA 1
ATOM 1245 C C . GLU A 1 154 ? 20.443 -9.358 -5.270 1.00 54.34 154 GLU A C 1
ATOM 1247 O O . GLU A 1 154 ? 21.200 -9.055 -4.348 1.00 54.34 154 GLU A O 1
ATOM 1252 N N . GLY A 1 155 ? 19.391 -8.594 -5.586 1.00 59.78 155 GLY A N 1
ATOM 1253 C CA . GLY A 1 155 ? 19.041 -7.343 -4.917 1.00 59.78 155 GLY A CA 1
ATOM 1254 C C . GLY A 1 155 ? 18.206 -7.498 -3.637 1.00 59.78 155 GLY A C 1
ATOM 1255 O O . GLY A 1 155 ? 17.665 -8.552 -3.303 1.00 59.78 155 GLY A O 1
ATOM 1256 N N . SER A 1 156 ? 18.025 -6.385 -2.924 1.00 66.44 156 SER A N 1
ATOM 1257 C CA . SER A 1 156 ? 17.202 -6.300 -1.705 1.00 66.44 156 SER A CA 1
ATOM 1258 C C . SER A 1 156 ? 15.685 -6.334 -1.963 1.00 66.44 156 SER A C 1
ATOM 1260 O O . SER A 1 156 ? 14.906 -6.430 -1.011 1.00 66.44 156 SER A O 1
ATOM 1262 N N . GLY A 1 157 ? 15.248 -6.294 -3.226 1.00 74.12 157 GLY A N 1
ATOM 1263 C CA . GLY A 1 157 ? 13.840 -6.146 -3.599 1.00 74.12 157 GLY A CA 1
ATOM 1264 C C . GLY A 1 157 ? 12.922 -7.254 -3.084 1.00 74.12 157 GLY A C 1
ATOM 1265 O O . GLY A 1 157 ? 11.868 -6.959 -2.522 1.00 74.12 157 GLY A O 1
ATOM 1266 N N . LEU A 1 158 ? 13.343 -8.524 -3.164 1.00 80.31 158 LEU A N 1
ATOM 1267 C CA . LEU A 1 158 ? 12.556 -9.650 -2.639 1.00 80.31 158 LEU A CA 1
ATOM 1268 C C . LEU A 1 158 ? 12.266 -9.490 -1.142 1.00 80.31 158 LEU A C 1
ATOM 1270 O O . LEU A 1 158 ? 11.138 -9.698 -0.700 1.00 80.31 158 LEU A O 1
ATOM 1274 N N . ILE A 1 159 ? 13.279 -9.106 -0.362 1.00 85.94 159 ILE A N 1
ATOM 1275 C CA . ILE A 1 159 ? 13.146 -8.924 1.088 1.00 85.94 159 ILE A CA 1
ATOM 1276 C C . ILE A 1 159 ? 12.108 -7.839 1.375 1.00 85.94 159 ILE A C 1
ATOM 1278 O O . ILE A 1 159 ? 11.258 -8.012 2.248 1.00 85.94 159 ILE A O 1
ATOM 1282 N N . ILE A 1 160 ? 12.136 -6.743 0.617 1.00 87.25 160 ILE A N 1
ATOM 1283 C CA . ILE A 1 160 ? 11.204 -5.631 0.801 1.00 87.25 160 ILE A CA 1
ATOM 1284 C C . ILE A 1 160 ? 9.777 -6.049 0.436 1.00 87.25 160 ILE A C 1
ATOM 1286 O O . ILE A 1 160 ? 8.856 -5.773 1.209 1.00 87.25 160 ILE A O 1
ATOM 1290 N N . TYR A 1 161 ? 9.577 -6.784 -0.661 1.00 88.38 161 TYR A N 1
ATOM 1291 C CA . TYR A 1 161 ? 8.258 -7.321 -1.007 1.00 88.38 161 TYR A CA 1
ATOM 1292 C C . TYR A 1 161 ? 7.730 -8.287 0.063 1.00 88.38 161 TYR A C 1
ATOM 1294 O O . TYR A 1 161 ? 6.562 -8.198 0.444 1.00 88.38 161 TYR A O 1
ATOM 1302 N N . LEU A 1 162 ? 8.583 -9.152 0.626 1.00 91.00 162 LEU A N 1
ATOM 1303 C CA . LEU A 1 162 ? 8.201 -10.044 1.726 1.00 91.00 162 LEU A CA 1
ATOM 1304 C C . LEU A 1 162 ? 7.835 -9.273 3.002 1.00 91.00 162 LEU A C 1
ATOM 1306 O O . LEU A 1 162 ? 6.855 -9.628 3.657 1.00 91.00 162 LEU A O 1
ATOM 1310 N N . ILE A 1 163 ? 8.561 -8.199 3.338 1.00 93.31 163 ILE A N 1
ATOM 1311 C CA . ILE A 1 163 ? 8.206 -7.303 4.451 1.00 93.31 163 ILE A CA 1
ATOM 1312 C C . ILE A 1 163 ? 6.833 -6.669 4.203 1.00 93.31 163 ILE A C 1
ATOM 1314 O O . ILE A 1 163 ? 5.995 -6.640 5.103 1.00 93.31 163 ILE A O 1
ATOM 1318 N N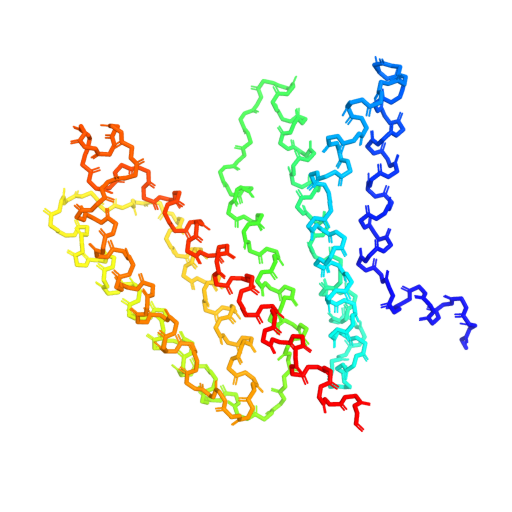 . CYS A 1 164 ? 6.570 -6.195 2.987 1.00 93.31 164 CYS A N 1
ATOM 1319 C CA . CYS A 1 164 ? 5.285 -5.597 2.636 1.00 93.31 164 CYS A CA 1
ATOM 1320 C C . CYS A 1 164 ? 4.133 -6.605 2.754 1.00 93.31 164 CYS A C 1
ATOM 1322 O O . CYS A 1 164 ? 3.127 -6.307 3.401 1.00 93.31 164 CYS A O 1
ATOM 1324 N N . LEU A 1 165 ? 4.299 -7.815 2.208 1.00 93.38 165 LEU A N 1
ATOM 1325 C CA . LEU A 1 165 ? 3.327 -8.903 2.353 1.00 93.38 165 LEU A CA 1
ATOM 1326 C C . LEU A 1 165 ? 3.096 -9.249 3.825 1.00 93.38 165 LEU A C 1
ATOM 1328 O O . LEU A 1 165 ? 1.950 -9.381 4.251 1.00 93.38 165 LEU A O 1
ATOM 1332 N N . PHE A 1 166 ? 4.159 -9.308 4.629 1.00 94.75 166 PHE A N 1
ATOM 1333 C CA . PHE A 1 166 ? 4.054 -9.587 6.059 1.00 94.75 166 PHE A CA 1
ATOM 1334 C C . PHE A 1 166 ? 3.186 -8.547 6.768 1.00 94.75 166 PHE A C 1
ATOM 1336 O O . PHE A 1 166 ? 2.273 -8.907 7.513 1.00 94.75 166 PHE A O 1
ATOM 1343 N N . LEU A 1 167 ? 3.431 -7.260 6.513 1.00 94.62 167 LEU A N 1
ATOM 1344 C CA . LEU A 1 167 ? 2.665 -6.162 7.103 1.00 94.62 167 LEU A CA 1
ATOM 1345 C C . LEU A 1 167 ? 1.186 -6.213 6.686 1.00 94.62 167 LEU A C 1
ATOM 1347 O O . LEU A 1 167 ? 0.305 -6.070 7.539 1.00 94.62 167 LEU A O 1
ATOM 1351 N N . ILE A 1 168 ? 0.911 -6.474 5.404 1.00 93.31 168 ILE A N 1
ATOM 1352 C CA . ILE A 1 168 ? -0.447 -6.589 4.853 1.00 93.31 168 ILE A CA 1
ATOM 1353 C C . ILE A 1 168 ? -1.191 -7.789 5.465 1.00 93.31 168 ILE A C 1
ATOM 1355 O O . ILE A 1 168 ? -2.312 -7.646 5.963 1.00 93.31 168 ILE A O 1
ATOM 1359 N N . PHE A 1 169 ? -0.567 -8.966 5.496 1.00 93.31 169 PHE A N 1
ATOM 1360 C CA . PHE A 1 169 ? -1.159 -10.175 6.074 1.00 93.31 169 PHE A CA 1
ATOM 1361 C C . PHE A 1 169 ? -1.398 -10.034 7.571 1.00 93.31 169 PHE A C 1
ATOM 1363 O O . PHE A 1 169 ? -2.448 -10.437 8.080 1.00 93.31 169 PHE A O 1
ATOM 1370 N N . TYR A 1 170 ? -0.457 -9.417 8.285 1.00 91.94 170 TYR A N 1
ATOM 1371 C CA . TYR A 1 170 ? -0.609 -9.140 9.705 1.00 91.94 170 TYR A CA 1
ATOM 1372 C C . TYR A 1 170 ? -1.796 -8.212 9.977 1.00 91.94 170 TYR A C 1
ATOM 1374 O O . TYR A 1 170 ? -2.548 -8.420 10.943 1.00 91.94 170 TYR A O 1
ATOM 1382 N N . ALA A 1 171 ? -1.973 -7.188 9.137 1.00 89.56 171 ALA A N 1
ATOM 1383 C CA . ALA A 1 171 ? -3.094 -6.265 9.222 1.00 89.56 171 ALA A CA 1
ATOM 1384 C C . ALA A 1 171 ? -4.430 -7.011 9.082 1.00 89.56 171 ALA A C 1
ATOM 1386 O O . ALA A 1 171 ? -5.280 -6.930 9.975 1.00 89.56 171 ALA A O 1
ATOM 1387 N N . ALA A 1 172 ? -4.569 -7.826 8.032 1.00 87.88 172 ALA A N 1
ATOM 1388 C CA . ALA A 1 172 ? -5.784 -8.592 7.753 1.00 87.88 172 ALA A CA 1
ATOM 1389 C C . ALA A 1 172 ? -6.106 -9.642 8.833 1.00 87.88 172 ALA A C 1
ATOM 1391 O O . ALA A 1 172 ? -7.268 -9.806 9.216 1.00 87.88 172 ALA A O 1
ATOM 1392 N N . ALA A 1 173 ? -5.091 -10.302 9.398 1.00 84.56 173 ALA A N 1
ATOM 1393 C CA . ALA A 1 173 ? -5.263 -11.305 10.453 1.00 84.56 173 ALA A CA 1
ATOM 1394 C C . ALA A 1 173 ? -5.819 -10.733 11.778 1.00 84.56 173 ALA A C 1
ATOM 1396 O O . ALA A 1 173 ? -6.169 -11.489 12.685 1.00 84.56 173 ALA A O 1
ATOM 1397 N N . GLY A 1 174 ? -5.933 -9.404 11.915 1.00 73.31 174 GLY A N 1
ATOM 1398 C CA . GLY A 1 174 ? -6.544 -8.739 13.076 1.00 73.31 174 GLY A CA 1
ATOM 1399 C C . GLY A 1 174 ? -8.053 -8.978 13.244 1.00 73.31 174 GLY A C 1
ATOM 1400 O O . GLY A 1 174 ? -8.631 -8.625 14.275 1.00 73.31 174 GLY A O 1
ATOM 1401 N N . LEU A 1 175 ? -8.709 -9.582 12.254 1.00 73.88 175 LEU A N 1
ATOM 1402 C CA . LEU A 1 175 ? -10.110 -9.990 12.301 1.00 73.88 175 LEU A CA 1
ATOM 1403 C C . LEU A 1 175 ? -10.274 -11.287 13.115 1.00 73.88 175 LEU A C 1
ATOM 1405 O O . LEU A 1 175 ? -9.769 -12.333 12.723 1.00 73.88 175 LEU A O 1
ATOM 1409 N N . LYS A 1 176 ? -11.057 -11.261 14.210 1.00 66.88 176 LYS A N 1
ATOM 1410 C CA . LYS A 1 176 ? -11.249 -12.423 15.117 1.00 66.88 176 LYS A CA 1
ATOM 1411 C C . LYS A 1 176 ? -11.656 -13.727 14.411 1.00 66.88 176 LYS A C 1
ATOM 1413 O O . LYS A 1 176 ? -11.307 -14.798 14.889 1.00 66.88 176 LYS A O 1
ATOM 1418 N N . LYS A 1 177 ? -12.389 -13.647 13.293 1.00 72.56 177 LYS A N 1
ATOM 1419 C CA . LYS A 1 177 ? -12.832 -14.816 12.507 1.00 72.56 177 LYS A CA 1
ATOM 1420 C C . LYS A 1 177 ? -11.849 -15.248 11.409 1.00 72.56 177 LYS A C 1
ATOM 1422 O O . LYS A 1 177 ? -12.061 -16.286 10.800 1.00 72.56 177 LYS A O 1
ATOM 1427 N N . LEU A 1 178 ? -10.804 -14.465 11.143 1.00 80.19 178 LEU A N 1
ATOM 1428 C CA . LEU A 1 178 ? -9.910 -14.612 9.990 1.00 80.19 178 LEU A CA 1
ATOM 1429 C C . LEU A 1 178 ? -8.438 -14.645 10.423 1.00 80.19 178 LEU A C 1
ATOM 1431 O O . LEU A 1 178 ? -7.568 -14.080 9.772 1.00 80.19 178 LEU A O 1
ATOM 1435 N N . VAL A 1 179 ? -8.150 -15.324 11.534 1.00 81.00 179 VAL A N 1
ATOM 1436 C CA . VAL A 1 179 ? -6.795 -15.394 12.109 1.00 81.00 179 VAL A CA 1
ATOM 1437 C C . VAL A 1 179 ? -5.780 -16.004 11.135 1.00 81.00 179 VAL A C 1
ATOM 1439 O O . VAL A 1 179 ? -4.626 -15.599 11.157 1.00 81.00 179 VAL A O 1
ATOM 1442 N N . PHE A 1 180 ? -6.212 -16.925 10.265 1.00 85.50 180 PHE A N 1
ATOM 1443 C CA . PHE A 1 180 ? -5.361 -17.623 9.290 1.00 85.50 180 PHE A CA 1
ATOM 1444 C C . PHE A 1 180 ? -5.389 -17.024 7.876 1.00 85.50 180 PHE A C 1
ATOM 1446 O O . PHE A 1 180 ? -4.855 -17.630 6.947 1.00 85.50 180 PHE A O 1
ATOM 1453 N N . ILE A 1 181 ? -6.000 -15.849 7.682 1.00 87.38 181 ILE A N 1
ATOM 1454 C CA . ILE A 1 181 ? -6.149 -15.259 6.342 1.00 87.38 181 ILE A CA 1
ATOM 1455 C C . ILE A 1 181 ? -4.804 -15.006 5.662 1.00 87.38 181 ILE A C 1
ATOM 1457 O O . ILE A 1 181 ? -4.689 -15.236 4.467 1.00 87.38 181 ILE A O 1
ATOM 1461 N N . GLY A 1 182 ? -3.772 -14.624 6.423 1.00 87.00 182 GLY A N 1
ATOM 1462 C CA . GLY A 1 182 ? -2.426 -14.437 5.883 1.00 87.00 182 GLY A CA 1
ATOM 1463 C C . GLY A 1 182 ? -1.839 -15.728 5.314 1.00 87.00 182 GLY A C 1
ATOM 1464 O O . GLY A 1 182 ? -1.214 -15.704 4.263 1.00 87.00 182 GLY A O 1
ATOM 1465 N N . GLY A 1 183 ? -2.100 -16.870 5.960 1.00 88.31 183 GLY A N 1
ATOM 1466 C CA . GLY A 1 183 ? -1.654 -18.172 5.461 1.00 88.31 183 GLY A CA 1
ATOM 1467 C C . GLY A 1 183 ? -2.385 -18.581 4.182 1.00 88.31 183 GLY A C 1
ATOM 1468 O O . GLY A 1 183 ? -1.755 -19.055 3.243 1.00 88.31 183 GLY A O 1
ATOM 1469 N N . VAL A 1 184 ? -3.702 -18.347 4.127 1.00 91.06 184 VAL A N 1
ATOM 1470 C CA . VAL A 1 184 ? -4.521 -18.628 2.936 1.00 91.06 184 VAL A CA 1
ATOM 1471 C C . VAL A 1 184 ? -4.098 -17.751 1.759 1.00 91.06 184 VAL A C 1
ATOM 1473 O O . VAL A 1 184 ? -3.883 -18.275 0.671 1.00 91.06 184 VAL A O 1
ATOM 1476 N N . LEU A 1 185 ? -3.940 -16.441 1.973 1.00 92.69 185 LEU A N 1
ATOM 1477 C CA . LEU A 1 185 ? -3.489 -15.516 0.932 1.00 92.69 185 LEU A CA 1
ATOM 1478 C C . LEU A 1 185 ? -2.083 -15.873 0.444 1.00 92.69 185 LEU A C 1
ATOM 1480 O O . LEU A 1 185 ? -1.887 -16.006 -0.754 1.00 92.69 185 LEU A O 1
ATOM 1484 N N . GLY A 1 186 ? -1.143 -16.166 1.348 1.00 91.19 186 GLY A N 1
ATOM 1485 C CA . GLY A 1 186 ? 0.201 -16.590 0.947 1.00 91.19 186 GLY A CA 1
ATOM 1486 C C . GLY A 1 186 ? 0.230 -17.907 0.159 1.00 91.19 186 GLY A C 1
ATOM 1487 O O . GLY A 1 186 ? 1.041 -18.063 -0.751 1.00 91.19 186 GLY A O 1
ATOM 1488 N N . PHE A 1 187 ? -0.676 -18.848 0.449 1.00 92.69 187 PHE A N 1
ATOM 1489 C CA . PHE A 1 187 ? -0.835 -20.053 -0.371 1.00 92.69 187 PHE A CA 1
ATOM 1490 C C . PHE A 1 187 ? -1.377 -19.724 -1.769 1.00 92.69 187 PHE A C 1
ATOM 1492 O O . PHE A 1 187 ? -0.858 -20.234 -2.761 1.00 92.69 187 PHE A O 1
ATOM 1499 N N . LEU A 1 188 ? -2.395 -18.860 -1.855 1.00 93.25 188 LEU A N 1
ATOM 1500 C CA . LEU A 1 188 ? -2.955 -18.406 -3.131 1.00 93.25 188 LEU A CA 1
ATOM 1501 C C . LEU A 1 188 ? -1.917 -17.651 -3.968 1.00 93.25 188 LEU A C 1
ATOM 1503 O O . LEU A 1 188 ? -1.826 -17.891 -5.167 1.00 93.25 188 LEU A O 1
ATOM 1507 N N . ASP A 1 189 ? -1.095 -16.814 -3.343 1.00 92.56 189 ASP A N 1
ATOM 1508 C CA . ASP A 1 189 ? -0.003 -16.096 -4.001 1.00 92.56 189 ASP A CA 1
ATOM 1509 C C . ASP A 1 189 ? 1.073 -17.049 -4.523 1.00 92.56 189 ASP A C 1
ATOM 1511 O O . ASP A 1 189 ? 1.540 -16.910 -5.652 1.00 92.56 189 ASP A O 1
ATOM 1515 N N . GLY A 1 190 ? 1.445 -18.060 -3.731 1.00 88.81 190 GLY A N 1
ATOM 1516 C CA . GLY A 1 190 ? 2.345 -19.121 -4.179 1.00 88.81 190 GLY A CA 1
ATOM 1517 C C . GLY A 1 190 ? 1.775 -19.878 -5.382 1.00 88.81 190 GLY A C 1
ATOM 1518 O O . GLY A 1 190 ? 2.466 -20.082 -6.381 1.00 88.81 190 GLY A O 1
ATOM 1519 N N . ALA A 1 191 ? 0.491 -20.237 -5.337 1.00 90.56 191 ALA A N 1
ATOM 1520 C CA . ALA A 1 191 ? -0.194 -20.857 -6.468 1.00 90.56 191 ALA A CA 1
ATOM 1521 C C . ALA A 1 191 ? -0.237 -19.929 -7.697 1.00 90.56 191 ALA A C 1
ATOM 1523 O O . ALA A 1 191 ? -0.014 -20.392 -8.815 1.00 90.56 191 ALA A O 1
ATOM 1524 N N . ALA A 1 192 ? -0.450 -18.625 -7.500 1.00 89.62 192 ALA A N 1
ATOM 1525 C CA . ALA A 1 192 ? -0.428 -17.628 -8.564 1.00 89.62 192 ALA A CA 1
ATOM 1526 C C . ALA A 1 192 ? 0.959 -17.518 -9.213 1.00 89.62 192 ALA A C 1
ATOM 1528 O O . ALA A 1 192 ? 1.051 -17.502 -10.437 1.00 89.62 192 ALA A O 1
ATOM 1529 N N . LEU A 1 193 ? 2.046 -17.533 -8.434 1.00 87.88 193 LEU A N 1
ATOM 1530 C CA . LEU A 1 193 ? 3.414 -17.547 -8.972 1.00 87.88 193 LEU A CA 1
ATOM 1531 C C . LEU A 1 193 ? 3.685 -18.794 -9.827 1.00 87.88 193 LEU A C 1
ATOM 1533 O O . LEU A 1 193 ? 4.247 -18.687 -10.918 1.00 87.88 193 LEU A O 1
ATOM 1537 N N . ILE A 1 194 ? 3.245 -19.971 -9.371 1.00 87.81 194 ILE A N 1
ATOM 1538 C CA . ILE A 1 194 ? 3.356 -21.216 -10.147 1.00 87.81 194 ILE A CA 1
ATOM 1539 C C . ILE A 1 194 ? 2.531 -21.120 -11.434 1.00 87.81 194 ILE A C 1
ATOM 1541 O O . ILE A 1 194 ? 2.999 -21.526 -12.499 1.00 87.81 194 ILE A O 1
ATOM 1545 N N . PHE A 1 195 ? 1.319 -20.572 -11.360 1.00 87.38 195 PHE A N 1
ATOM 1546 C CA . PHE A 1 195 ? 0.455 -20.381 -12.521 1.00 87.38 195 PHE A CA 1
ATOM 1547 C C . PHE A 1 195 ? 1.078 -19.430 -13.551 1.00 87.38 195 PHE A C 1
ATOM 1549 O O . PHE A 1 195 ? 1.113 -19.766 -14.735 1.00 87.38 195 PHE A O 1
ATOM 1556 N N . LEU A 1 196 ? 1.624 -18.294 -13.106 1.00 83.69 196 LEU A N 1
ATOM 1557 C CA . LEU A 1 196 ? 2.282 -17.292 -13.954 1.00 83.69 196 LEU A CA 1
ATOM 1558 C C . LEU A 1 196 ? 3.548 -17.824 -14.630 1.00 83.69 196 LEU A C 1
ATOM 1560 O O . LEU A 1 196 ? 3.871 -17.411 -15.738 1.00 83.69 196 LEU A O 1
ATOM 1564 N N . LYS A 1 197 ? 4.251 -18.778 -14.010 1.00 80.44 197 LYS A N 1
ATOM 1565 C CA . LYS A 1 197 ? 5.361 -19.470 -14.678 1.00 80.44 197 LYS A CA 1
ATOM 1566 C C . LYS A 1 197 ? 4.895 -20.263 -15.903 1.00 80.44 197 LYS A C 1
ATOM 1568 O O . LYS A 1 197 ? 5.605 -20.297 -16.902 1.00 80.44 197 LYS A O 1
ATOM 1573 N N . HIS A 1 198 ? 3.742 -20.923 -15.817 1.00 82.50 198 HIS A N 1
ATOM 1574 C CA . HIS A 1 198 ? 3.213 -21.739 -16.916 1.00 82.50 198 HIS A CA 1
ATOM 1575 C C . HIS A 1 198 ? 2.424 -20.912 -17.941 1.00 82.50 198 HIS A C 1
ATOM 1577 O O . HIS A 1 198 ? 2.265 -21.351 -19.076 1.00 82.50 198 HIS A O 1
ATOM 1583 N N . ASN A 1 199 ? 1.952 -19.724 -17.555 1.00 82.25 199 ASN A N 1
ATOM 1584 C CA . ASN A 1 199 ? 1.163 -18.820 -18.388 1.00 82.25 199 ASN A CA 1
ATOM 1585 C C . ASN A 1 199 ? 1.849 -17.445 -18.443 1.00 82.25 199 ASN A C 1
ATOM 1587 O O . ASN A 1 199 ? 1.507 -16.567 -17.644 1.00 82.25 199 ASN A O 1
ATOM 1591 N N . PRO A 1 200 ? 2.835 -17.258 -19.341 1.00 75.75 200 PRO A N 1
ATOM 1592 C CA . PRO A 1 200 ? 3.551 -15.993 -19.467 1.00 75.75 200 PRO A CA 1
ATOM 1593 C C . PRO A 1 200 ? 2.594 -14.853 -19.835 1.00 75.75 200 PRO A C 1
ATOM 1595 O O . PRO A 1 200 ? 1.684 -15.030 -20.644 1.00 75.75 200 PRO A O 1
ATOM 1598 N N . LEU A 1 201 ? 2.811 -13.675 -19.245 1.00 74.56 201 LEU A N 1
ATOM 1599 C CA . LEU A 1 201 ? 1.944 -12.505 -19.442 1.00 74.56 201 LEU A CA 1
ATOM 1600 C C . LEU A 1 201 ? 2.321 -11.688 -20.684 1.00 74.56 201 LEU A C 1
ATOM 1602 O O . LEU A 1 201 ? 1.555 -10.826 -21.109 1.00 74.56 201 LEU A O 1
ATOM 1606 N N . SER A 1 202 ? 3.503 -11.929 -21.251 1.00 73.88 202 SER A N 1
ATOM 1607 C CA . SER A 1 202 ? 4.044 -11.165 -22.370 1.00 73.88 202 SER A CA 1
ATOM 1608 C C . SER A 1 202 ? 4.869 -12.049 -23.314 1.00 73.88 202 SER A C 1
ATOM 1610 O O . SER A 1 202 ? 5.366 -13.110 -22.928 1.00 73.88 202 SER A O 1
ATOM 1612 N N . GLU A 1 203 ? 5.058 -11.605 -24.560 1.00 71.75 203 GLU A N 1
ATOM 1613 C CA . GLU A 1 203 ? 5.961 -12.283 -25.505 1.00 71.75 203 GLU A CA 1
ATOM 1614 C C . GLU A 1 203 ? 7.420 -12.279 -25.021 1.00 71.75 203 GLU A C 1
ATOM 1616 O O . GLU A 1 203 ? 8.179 -13.208 -25.306 1.00 71.75 203 GLU A O 1
ATOM 1621 N N . SER A 1 204 ? 7.825 -11.259 -24.261 1.00 71.69 204 SER A N 1
ATOM 1622 C CA . SER A 1 204 ? 9.162 -11.190 -23.677 1.00 71.69 204 SER A CA 1
ATOM 1623 C C . SER A 1 204 ? 9.348 -12.214 -22.556 1.00 71.69 204 SER A C 1
ATOM 1625 O O . SER A 1 204 ? 10.408 -12.829 -22.494 1.00 71.69 204 SER A O 1
ATOM 1627 N N . ASP A 1 205 ? 8.322 -12.513 -21.761 1.00 69.75 205 ASP A N 1
ATOM 1628 C CA . ASP A 1 205 ? 8.363 -13.602 -20.773 1.00 69.75 205 ASP A CA 1
ATOM 1629 C C . ASP A 1 205 ? 8.569 -14.971 -21.451 1.00 69.75 205 ASP A C 1
ATOM 1631 O O . ASP A 1 205 ? 9.298 -15.821 -20.940 1.00 69.75 205 ASP A O 1
ATOM 1635 N N . TYR A 1 206 ? 7.962 -15.183 -22.626 1.00 68.38 206 TYR A N 1
ATOM 1636 C CA . TYR A 1 206 ? 8.165 -16.405 -23.414 1.00 68.38 206 TYR A CA 1
ATOM 1637 C C . TYR A 1 206 ? 9.606 -16.510 -23.935 1.00 68.38 206 TYR A C 1
ATOM 1639 O O . TYR A 1 206 ? 10.188 -17.593 -23.971 1.00 68.38 206 TYR A O 1
ATOM 1647 N N . LYS A 1 207 ? 10.194 -15.375 -24.326 1.00 69.56 207 LYS A N 1
ATOM 1648 C CA . LYS A 1 207 ? 11.522 -15.305 -24.948 1.00 69.56 207 LYS A CA 1
ATOM 1649 C C . LYS A 1 207 ? 12.678 -15.325 -23.944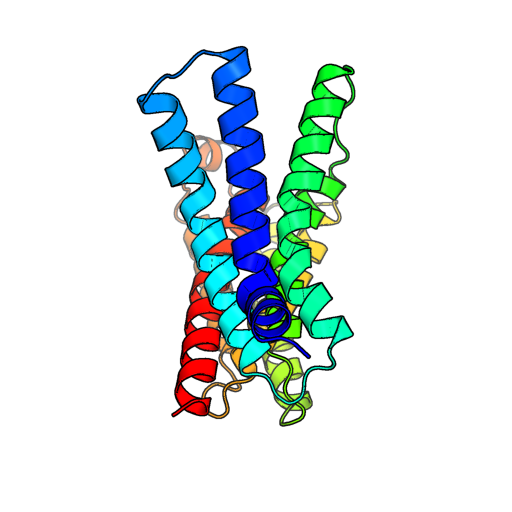 1.00 69.56 207 LYS A C 1
ATOM 1651 O O . LYS A 1 207 ? 13.717 -15.908 -24.240 1.00 69.56 207 LYS A O 1
ATOM 1656 N N . TYR A 1 208 ? 12.517 -14.674 -22.794 1.00 70.25 208 TYR A N 1
ATOM 1657 C CA . TYR A 1 208 ? 13.572 -14.471 -21.793 1.00 70.25 208 TYR A CA 1
ATOM 1658 C C . TYR A 1 208 ? 13.406 -15.347 -20.541 1.00 70.25 208 TYR A C 1
ATOM 1660 O O . TYR A 1 208 ? 14.297 -15.369 -19.695 1.00 70.25 208 TYR A O 1
ATOM 1668 N N . GLY A 1 209 ? 12.318 -16.118 -20.448 1.00 70.25 209 GLY A N 1
ATOM 1669 C CA . GLY A 1 209 ? 12.058 -17.043 -19.347 1.00 70.25 209 GLY A CA 1
ATOM 1670 C C . GLY A 1 209 ? 11.246 -16.421 -18.210 1.00 70.25 209 GLY A C 1
ATOM 1671 O O . GLY A 1 209 ? 10.951 -15.229 -18.195 1.00 70.25 209 GLY A O 1
ATOM 1672 N N . TRP A 1 210 ? 10.850 -17.249 -17.236 1.00 72.69 210 TRP A N 1
ATOM 1673 C CA . TRP A 1 210 ? 9.890 -16.831 -16.206 1.00 72.69 210 TRP A CA 1
ATOM 1674 C C . TRP A 1 210 ? 10.447 -15.783 -15.225 1.00 72.69 210 TRP A C 1
ATOM 1676 O O . TRP A 1 210 ? 9.651 -15.055 -14.642 1.00 72.69 210 TRP A O 1
ATOM 1686 N N . ASP A 1 211 ? 11.762 -15.692 -15.031 1.00 68.75 211 ASP A N 1
ATOM 1687 C CA . ASP A 1 211 ? 12.367 -14.690 -14.139 1.00 68.75 211 ASP A CA 1
ATOM 1688 C C . ASP A 1 211 ? 12.375 -13.285 -14.748 1.00 68.75 211 ASP A C 1
ATOM 1690 O O . ASP A 1 211 ? 12.555 -12.290 -14.039 1.00 68.75 211 ASP A O 1
ATOM 1694 N N . PHE A 1 212 ? 12.142 -13.187 -16.061 1.00 69.94 212 PHE A N 1
ATOM 1695 C CA . PHE A 1 212 ? 12.023 -11.910 -16.739 1.00 69.94 212 PHE A CA 1
ATOM 1696 C C . PHE A 1 212 ? 10.859 -11.113 -16.131 1.00 69.94 212 PHE A C 1
ATOM 1698 O O . PHE A 1 212 ? 9.728 -11.592 -16.054 1.00 69.94 212 PHE A O 1
ATOM 1705 N N . ASN A 1 213 ? 11.153 -9.902 -15.643 1.00 72.25 213 ASN A N 1
ATOM 1706 C CA . ASN A 1 213 ? 10.213 -9.035 -14.922 1.00 72.25 213 ASN A CA 1
ATOM 1707 C C . ASN A 1 213 ? 9.568 -9.660 -13.672 1.00 72.25 213 ASN A C 1
ATOM 1709 O O . ASN A 1 213 ? 8.424 -9.351 -13.328 1.00 72.25 213 ASN A O 1
ATOM 1713 N N . ILE A 1 214 ? 10.298 -10.492 -12.925 1.00 76.56 214 ILE A N 1
ATOM 1714 C CA . ILE A 1 214 ? 9.769 -11.072 -11.686 1.00 76.56 214 ILE A CA 1
ATOM 1715 C C . ILE A 1 214 ? 9.314 -10.016 -10.666 1.00 76.56 214 ILE A C 1
ATOM 1717 O O . ILE A 1 214 ? 8.298 -10.212 -10.000 1.00 76.56 214 ILE A O 1
ATOM 1721 N N . ALA A 1 215 ? 9.997 -8.867 -10.606 1.00 76.69 215 ALA A N 1
ATOM 1722 C CA . ALA A 1 215 ? 9.608 -7.729 -9.773 1.00 76.69 215 ALA A CA 1
ATOM 1723 C C . ALA A 1 215 ? 8.173 -7.267 -10.073 1.00 76.69 215 ALA A C 1
ATOM 1725 O O . ALA A 1 215 ? 7.357 -7.182 -9.161 1.00 76.69 215 ALA A O 1
ATOM 1726 N N . TYR A 1 216 ? 7.819 -7.106 -11.352 1.00 79.56 216 TYR A N 1
ATOM 1727 C CA . TYR A 1 216 ? 6.471 -6.713 -11.770 1.00 79.56 216 TYR A CA 1
ATOM 1728 C C . TYR A 1 216 ? 5.395 -7.705 -11.296 1.00 79.56 216 TYR A C 1
ATOM 1730 O O . TYR A 1 216 ? 4.319 -7.311 -10.849 1.00 79.56 216 TYR A O 1
ATOM 1738 N N . ARG A 1 217 ? 5.688 -9.011 -11.320 1.00 83.94 217 ARG A N 1
ATOM 1739 C CA . ARG A 1 217 ? 4.757 -10.038 -10.820 1.00 83.94 217 ARG A CA 1
ATOM 1740 C C . ARG A 1 217 ? 4.552 -9.936 -9.310 1.00 83.94 217 ARG A C 1
ATOM 1742 O O . ARG A 1 217 ? 3.420 -10.060 -8.843 1.00 83.94 217 ARG A O 1
ATOM 1749 N N . PHE A 1 218 ? 5.617 -9.674 -8.552 1.00 83.38 218 PHE A N 1
ATOM 1750 C CA . PHE A 1 218 ? 5.509 -9.404 -7.115 1.00 83.38 218 PHE A CA 1
ATOM 1751 C C . PHE A 1 218 ? 4.717 -8.135 -6.828 1.00 83.38 218 PHE A C 1
ATOM 1753 O O . PHE A 1 218 ? 3.885 -8.139 -5.927 1.00 83.38 218 PHE A O 1
ATOM 1760 N N . GLU A 1 219 ? 4.926 -7.077 -7.604 1.00 85.81 219 GLU A N 1
ATOM 1761 C CA . GLU A 1 219 ? 4.185 -5.824 -7.480 1.00 85.81 219 GLU A CA 1
ATOM 1762 C C . GLU A 1 219 ? 2.688 -6.018 -7.737 1.00 85.81 219 GLU A C 1
ATOM 1764 O O . GLU A 1 219 ? 1.867 -5.519 -6.968 1.00 85.81 219 GLU A O 1
ATOM 1769 N N . LEU A 1 220 ? 2.313 -6.821 -8.740 1.00 87.25 220 LEU A N 1
ATOM 1770 C CA . LEU A 1 220 ? 0.917 -7.189 -8.994 1.00 87.25 220 LEU A CA 1
ATOM 1771 C C . LEU A 1 220 ? 0.300 -7.990 -7.840 1.00 87.25 220 LEU A C 1
ATOM 1773 O O . LEU A 1 220 ? -0.821 -7.693 -7.412 1.00 87.25 220 LEU A O 1
ATOM 1777 N N . ILE A 1 221 ? 1.018 -8.988 -7.315 1.00 90.56 221 ILE A N 1
ATOM 1778 C CA . ILE A 1 221 ? 0.572 -9.782 -6.159 1.00 90.56 221 ILE A CA 1
ATOM 1779 C C . ILE A 1 221 ? 0.400 -8.883 -4.933 1.00 90.56 221 ILE A C 1
ATOM 1781 O O . ILE A 1 221 ? -0.608 -8.954 -4.229 1.00 90.56 221 ILE A O 1
ATOM 1785 N N . LEU A 1 222 ? 1.361 -7.999 -4.685 1.00 90.06 222 LEU A N 1
ATOM 1786 C CA . LEU A 1 222 ? 1.355 -7.090 -3.549 1.00 90.06 222 LEU A CA 1
ATOM 1787 C C . LEU A 1 222 ? 0.221 -6.069 -3.655 1.00 90.06 222 LEU A C 1
ATOM 1789 O O . LEU A 1 222 ? -0.492 -5.865 -2.673 1.00 90.06 222 LEU A O 1
ATOM 1793 N N . LEU A 1 223 ? -0.013 -5.495 -4.838 1.00 90.38 223 LEU A N 1
ATOM 1794 C CA . LEU A 1 223 ? -1.142 -4.602 -5.101 1.00 90.38 223 LEU A CA 1
ATOM 1795 C C . LEU A 1 223 ? -2.484 -5.318 -4.891 1.00 90.38 223 LEU A C 1
ATOM 1797 O O . LEU A 1 223 ? -3.380 -4.784 -4.235 1.00 90.38 223 LEU A O 1
ATOM 1801 N N . THR A 1 224 ? -2.613 -6.548 -5.390 1.00 91.00 224 THR A N 1
ATOM 1802 C CA . THR A 1 224 ? -3.831 -7.359 -5.240 1.00 91.00 224 THR A CA 1
ATOM 1803 C C . THR A 1 224 ? -4.114 -7.651 -3.767 1.00 91.00 224 THR A C 1
ATOM 1805 O O . THR A 1 224 ? -5.213 -7.383 -3.272 1.00 91.00 224 THR A O 1
ATOM 1808 N N . ASN A 1 225 ? -3.105 -8.116 -3.028 1.00 92.94 225 ASN A N 1
ATOM 1809 C CA . ASN A 1 225 ? -3.216 -8.358 -1.592 1.00 92.94 225 ASN A CA 1
ATOM 1810 C C . ASN A 1 225 ? -3.518 -7.090 -0.810 1.00 92.94 225 ASN A C 1
ATOM 1812 O O . ASN A 1 225 ? -4.323 -7.121 0.122 1.00 92.94 225 ASN A O 1
ATOM 1816 N N . PHE A 1 226 ? -2.908 -5.972 -1.192 1.00 90.31 226 PHE A N 1
ATOM 1817 C CA . PHE A 1 226 ? -3.163 -4.685 -0.576 1.00 90.31 226 PHE A CA 1
ATOM 1818 C C . PHE A 1 226 ? -4.637 -4.283 -0.713 1.00 90.31 226 PHE A C 1
ATOM 1820 O O . PHE A 1 226 ? -5.260 -3.921 0.289 1.00 90.31 226 PHE A O 1
ATOM 1827 N N . ILE A 1 227 ? -5.223 -4.400 -1.909 1.00 91.19 227 ILE A N 1
ATOM 1828 C CA . ILE A 1 227 ? -6.638 -4.082 -2.150 1.00 91.19 227 ILE A CA 1
ATOM 1829 C C . ILE A 1 227 ? -7.539 -4.997 -1.311 1.00 91.19 227 ILE A C 1
ATOM 1831 O O . ILE A 1 227 ? -8.380 -4.509 -0.551 1.00 91.19 227 ILE A O 1
ATOM 1835 N N . ILE A 1 228 ? -7.331 -6.315 -1.387 1.00 92.25 228 ILE A N 1
ATOM 1836 C CA . ILE A 1 228 ? -8.138 -7.308 -0.661 1.00 92.25 228 ILE A CA 1
ATOM 1837 C C . ILE A 1 228 ? -8.068 -7.059 0.851 1.00 92.25 228 ILE A C 1
ATOM 1839 O O . ILE A 1 228 ? -9.097 -6.963 1.525 1.00 92.25 228 ILE A O 1
ATOM 1843 N N . CYS A 1 229 ? -6.863 -6.905 1.398 1.00 91.56 229 CYS A N 1
ATOM 1844 C CA . CYS A 1 229 ? -6.666 -6.719 2.832 1.00 91.56 229 CYS A CA 1
ATOM 1845 C C . CYS A 1 229 ? -7.172 -5.363 3.324 1.00 91.56 229 CYS A C 1
ATOM 1847 O O . CYS A 1 229 ? -7.687 -5.286 4.441 1.00 91.56 229 CYS A O 1
ATOM 1849 N N . SER A 1 230 ? -7.087 -4.309 2.508 1.00 90.19 230 SER A N 1
ATOM 1850 C CA . SER A 1 230 ? -7.673 -3.003 2.830 1.00 90.19 230 SER A CA 1
ATOM 1851 C C . SER A 1 230 ? -9.194 -3.090 2.947 1.00 90.19 230 SER A C 1
ATOM 1853 O O . SER A 1 230 ? -9.761 -2.586 3.916 1.00 90.19 230 SER A O 1
ATOM 1855 N N . ILE A 1 231 ? -9.860 -3.803 2.030 1.00 91.31 231 ILE A N 1
ATOM 1856 C CA . ILE A 1 231 ? -11.313 -4.033 2.079 1.00 91.31 231 ILE A CA 1
ATOM 1857 C C . ILE A 1 231 ? -11.697 -4.852 3.319 1.00 91.31 231 ILE A C 1
ATOM 1859 O O . ILE A 1 231 ? -12.634 -4.490 4.034 1.00 91.31 231 ILE A O 1
ATOM 1863 N N . LEU A 1 232 ? -10.958 -5.925 3.622 1.00 89.88 232 LEU A N 1
ATOM 1864 C CA . LEU A 1 232 ? -11.191 -6.735 4.822 1.00 89.88 232 LEU A CA 1
ATOM 1865 C C . LEU A 1 232 ? -11.038 -5.903 6.102 1.00 89.88 232 LEU A C 1
ATOM 1867 O O . LEU A 1 232 ? -11.898 -5.948 6.986 1.00 89.88 232 LEU A O 1
ATOM 1871 N N . CYS A 1 233 ? -9.970 -5.111 6.192 1.00 88.31 233 CYS A N 1
ATOM 1872 C CA . CYS A 1 233 ? -9.719 -4.217 7.317 1.00 88.31 233 CYS A CA 1
ATOM 1873 C C . CYS A 1 233 ? -10.801 -3.135 7.458 1.00 88.31 233 CYS A C 1
ATOM 1875 O O . CYS A 1 233 ? -11.235 -2.849 8.577 1.00 88.31 233 CYS A O 1
ATOM 1877 N N . LEU A 1 234 ? -11.282 -2.572 6.348 1.00 89.75 234 LEU A N 1
ATOM 1878 C CA . LEU A 1 234 ? -12.391 -1.620 6.342 1.00 89.75 234 LEU A CA 1
ATOM 1879 C C . LEU A 1 234 ? -13.676 -2.267 6.864 1.00 89.75 234 LEU A C 1
ATOM 1881 O O . LEU A 1 234 ? -14.323 -1.721 7.757 1.00 89.75 234 LEU A O 1
ATOM 1885 N N . HIS A 1 235 ? -14.019 -3.459 6.371 1.00 88.00 235 HIS A N 1
ATOM 1886 C CA . HIS A 1 235 ? -15.178 -4.210 6.850 1.00 88.00 235 HIS A CA 1
ATOM 1887 C C . HIS A 1 235 ? -15.081 -4.495 8.359 1.00 88.00 235 HIS A C 1
ATOM 1889 O O . HIS A 1 235 ? -16.060 -4.344 9.095 1.00 88.00 235 HIS A O 1
ATOM 1895 N N . ALA A 1 236 ? -13.880 -4.831 8.845 1.00 83.31 236 ALA A N 1
ATOM 1896 C CA . ALA A 1 236 ? -13.597 -4.987 10.270 1.00 83.31 236 ALA A CA 1
ATOM 1897 C C . ALA A 1 236 ? -13.891 -3.709 11.065 1.00 83.31 236 ALA A C 1
ATOM 1899 O O . ALA A 1 236 ? -14.481 -3.770 12.143 1.00 83.31 236 ALA A O 1
ATOM 1900 N N . ALA A 1 237 ? -13.454 -2.558 10.549 1.00 84.69 237 ALA A N 1
ATOM 1901 C CA . ALA A 1 237 ? -13.645 -1.264 11.187 1.00 84.69 237 ALA A CA 1
ATOM 1902 C C . ALA A 1 237 ? -15.129 -0.871 11.234 1.00 84.69 237 ALA A C 1
ATOM 1904 O O . ALA A 1 237 ? -15.608 -0.475 12.295 1.00 84.69 237 ALA A O 1
ATOM 1905 N N . ILE A 1 238 ? -15.869 -1.068 10.135 1.00 85.88 238 ILE A N 1
ATOM 1906 C CA . ILE A 1 238 ? -17.309 -0.777 10.054 1.00 85.88 238 ILE A CA 1
ATOM 1907 C C . ILE A 1 238 ? -18.079 -1.578 11.096 1.00 85.88 238 ILE A C 1
ATOM 1909 O O . ILE A 1 238 ? -18.832 -1.011 11.889 1.00 85.88 238 ILE A O 1
ATOM 1913 N N . LYS A 1 239 ? -17.833 -2.889 11.163 1.00 82.06 239 LYS A N 1
ATOM 1914 C CA . LYS A 1 239 ? -18.519 -3.781 12.101 1.00 82.06 239 LYS A CA 1
ATOM 1915 C C . LYS A 1 239 ? -18.286 -3.426 13.574 1.00 82.06 239 LYS A C 1
ATOM 1917 O O . LYS A 1 239 ? -19.087 -3.806 14.413 1.00 82.06 239 LYS A O 1
ATOM 1922 N N . ARG A 1 240 ? -17.190 -2.738 13.903 1.00 73.31 240 ARG A N 1
ATOM 1923 C CA . ARG A 1 240 ? -16.913 -2.271 15.272 1.00 73.31 240 ARG A CA 1
ATOM 1924 C C . ARG A 1 240 ? -17.580 -0.941 15.614 1.00 73.31 240 ARG A C 1
ATOM 1926 O O . ARG A 1 240 ? -17.625 -0.587 16.788 1.00 73.31 240 ARG A O 1
ATOM 1933 N N . SER A 1 241 ? -17.972 -0.177 14.598 1.00 70.44 241 SER A N 1
ATOM 1934 C CA . SER A 1 241 ? -18.612 1.130 14.763 1.00 70.44 241 SER A CA 1
ATOM 1935 C C . SER A 1 241 ? -20.132 1.045 14.926 1.00 70.44 241 SER A C 1
ATOM 1937 O O . SER A 1 241 ? -20.722 1.991 15.445 1.00 70.44 241 SER A O 1
ATOM 1939 N N . LEU A 1 242 ? -20.723 -0.070 14.476 1.00 67.94 242 LEU A N 1
ATOM 1940 C CA . LEU A 1 242 ? -22.119 -0.466 14.678 1.00 67.94 242 LEU A CA 1
ATOM 1941 C C . LEU A 1 242 ? -22.283 -1.127 16.050 1.00 67.94 242 LEU A C 1
ATOM 1943 O O . LEU A 1 242 ? -23.296 -0.826 16.713 1.00 67.94 242 LEU A O 1
#